Protein AF-A0A803JER0-F1 (afdb_monomer_lite)

Sequence (246 aa):
MTSYEISRFLQKCQKERDEAYRREESARDKLKRLEISMRSQIQELKTKLKEVTNENKALNKAVKKLRLDLGLEGNPKFKGKMTKDIIKELQDKEEQCSRLKEDNHSLSVQLKGMIPVITQTQKQKVEVEKQLQNIERKMQELQNENIHTSQLLQDTQRERDEFEKAYIMLKKSIEEAKQHINRSVQTTTSIPVNMQSSYKRMPRDTPSSQSFQAVLERRKISLDPPSHSASADGSAHKPYFSTAHS

Foldseek 3Di:
DDPVVVVVVVVVVVVVVVVVVVVVVVVVVVVVVVVVVVVVVVVVVVVVVVVVVVVVVVVVVVVVVVCLQQLVDPDPPRPDQHPVNVVVVVVVVVVVVVVVVVVVVVVVVVVVVVVVVVVVVVVVVVVVVVVVVVVVVVVVVVVVVVVVVVVVVVVVVVVVVVVVVVVVVVVVVVVVVVVVVVVVPPDDDDDDDDDDDDDDDDDDDDDDDDDDPPPPPPPPDDDDDDDDDDDDDDDDDDDDDDDDDD

Secondary structure (DSSP, 8-state):
--HHHHHHHHHHHHHHHHHHHHHHHHHHHHHHHHHHHHHHHHHHHHHHHHHHHHHHHHHHHHHHHHHHHTT-S--TT--S--HHHHHHHHHHHHHHHHHHHHHHHHHHHHHHHHHHHHHHHHHHHHHHHHHHHHHHHHHHHHHHHHHHHHHHHHHHHHHHHHHHHHHHHHHHHHHHHHHHHHHHT--S-----------------------SSSSSSSS---------------------------

Radius of gyration: 73.83 Å; chains: 1; bounding box: 131×53×225 Å

Organism: Xenopus tropicalis (NCBI:txid8364)

pLDDT: mean 80.99, std 22.69, range [36.94, 98.62]

Structure (mmCIF, N/CA/C/O backbone):
data_AF-A0A803JER0-F1
#
_entry.id   AF-A0A803JER0-F1
#
loop_
_atom_site.group_PDB
_atom_site.id
_atom_site.type_symbol
_atom_site.label_atom_id
_atom_site.label_alt_id
_atom_site.label_comp_id
_atom_site.label_asym_id
_atom_site.label_entity_id
_atom_site.label_seq_id
_atom_site.pdbx_PDB_ins_code
_atom_site.Cartn_x
_atom_site.Cartn_y
_atom_site.Cartn_z
_atom_site.occupancy
_atom_site.B_iso_or_equiv
_atom_site.auth_seq_id
_atom_site.auth_comp_id
_atom_site.auth_asym_id
_atom_site.auth_atom_id
_atom_site.pdbx_PDB_model_num
ATOM 1 N N . MET A 1 1 ? -55.968 -34.726 101.873 1.00 55.34 1 MET A N 1
ATOM 2 C CA . MET A 1 1 ? -54.643 -34.084 101.771 1.00 55.34 1 MET A CA 1
ATOM 3 C C . MET A 1 1 ? -54.281 -33.515 103.123 1.00 55.34 1 MET A C 1
ATOM 5 O O . MET A 1 1 ? -55.103 -32.827 103.717 1.00 55.34 1 MET A O 1
ATOM 9 N N . THR A 1 2 ? -53.094 -33.826 103.625 1.00 74.38 2 THR A N 1
ATOM 10 C CA . THR A 1 2 ? -52.573 -33.224 104.860 1.00 74.38 2 THR A CA 1
ATOM 11 C C . THR A 1 2 ? -52.025 -31.820 104.568 1.00 74.38 2 THR A C 1
ATOM 13 O O . THR A 1 2 ? -51.626 -31.527 103.441 1.00 74.38 2 THR A O 1
ATOM 16 N N . SER A 1 3 ? -52.000 -30.932 105.568 1.00 79.44 3 SER A N 1
ATOM 17 C CA . SER A 1 3 ? -51.515 -29.539 105.438 1.00 79.44 3 SER A CA 1
ATOM 18 C C . SER A 1 3 ? -50.136 -29.435 104.753 1.00 79.44 3 SER A C 1
ATOM 20 O O . SER A 1 3 ? -49.894 -28.554 103.928 1.00 79.44 3 SER A O 1
ATOM 22 N N . TYR A 1 4 ? -49.260 -30.410 105.007 1.00 87.62 4 TYR A N 1
ATOM 23 C CA . TYR A 1 4 ? -47.941 -30.523 104.386 1.00 87.62 4 TYR A CA 1
ATOM 24 C C . TYR A 1 4 ? -47.989 -30.728 102.859 1.00 87.62 4 TYR A C 1
ATOM 26 O O . TYR A 1 4 ? -47.239 -30.088 102.122 1.00 87.62 4 TYR A O 1
ATOM 34 N N . GLU A 1 5 ? -48.888 -31.583 102.364 1.00 86.88 5 GLU A N 1
ATOM 35 C CA . GLU A 1 5 ? -49.034 -31.865 100.928 1.00 86.88 5 GLU A CA 1
ATOM 36 C C . GLU A 1 5 ? -49.540 -30.643 100.159 1.00 86.88 5 GLU A C 1
ATOM 38 O O . GLU A 1 5 ? -49.068 -30.363 99.056 1.00 86.88 5 GLU A O 1
ATOM 43 N N . ILE A 1 6 ? -50.457 -29.886 100.769 1.00 89.12 6 ILE A N 1
ATOM 44 C CA . ILE A 1 6 ? -50.983 -28.637 100.208 1.00 89.12 6 ILE A CA 1
ATOM 45 C C . ILE A 1 6 ? -49.862 -27.595 100.118 1.00 89.12 6 ILE A C 1
ATOM 47 O O . ILE A 1 6 ? -49.659 -26.998 99.063 1.00 89.12 6 ILE A O 1
ATOM 51 N N . SER A 1 7 ? -49.077 -27.428 101.186 1.00 89.69 7 SER A N 1
ATOM 52 C CA . SER A 1 7 ? -47.957 -26.478 101.214 1.00 89.69 7 SER A CA 1
ATOM 53 C C . SER A 1 7 ? -46.884 -26.810 100.166 1.00 89.69 7 SER A C 1
ATOM 55 O O . SER A 1 7 ? -46.418 -25.936 99.434 1.00 89.69 7 SER A O 1
ATOM 57 N N . ARG A 1 8 ? -46.544 -28.097 100.016 1.00 90.81 8 ARG A N 1
ATOM 58 C CA . ARG A 1 8 ? -45.580 -28.573 99.013 1.00 90.81 8 ARG A CA 1
ATOM 59 C C . ARG A 1 8 ? -46.065 -28.342 97.580 1.00 90.81 8 ARG A C 1
ATOM 61 O O . ARG A 1 8 ? -45.273 -27.970 96.715 1.00 90.81 8 ARG A O 1
ATOM 68 N N . PHE A 1 9 ? -47.355 -28.560 97.324 1.00 93.19 9 PHE A N 1
ATOM 69 C CA . PHE A 1 9 ? -47.959 -28.300 96.020 1.00 93.19 9 PHE A CA 1
ATOM 70 C C . PHE A 1 9 ? -47.938 -26.805 95.678 1.00 93.19 9 PHE A C 1
ATOM 72 O O . PHE A 1 9 ? -47.477 -26.436 94.600 1.00 93.19 9 PHE A O 1
ATOM 79 N N . LEU A 1 10 ? -48.335 -25.940 96.618 1.00 93.12 10 LEU A N 1
ATOM 80 C CA . LEU A 1 10 ? -48.287 -24.486 96.435 1.00 93.12 10 LEU A CA 1
ATOM 81 C C . LEU A 1 10 ? -46.864 -23.992 96.152 1.00 93.12 10 LEU A C 1
ATOM 83 O O . LEU A 1 10 ? -46.664 -23.211 95.223 1.00 93.12 10 LEU A O 1
ATOM 87 N N . GLN A 1 11 ? -45.865 -24.506 96.875 1.00 93.31 11 GLN A N 1
ATOM 88 C CA . GLN A 1 11 ? -44.459 -24.172 96.637 1.00 93.31 11 GLN A CA 1
ATOM 89 C C . GLN A 1 11 ? -43.993 -24.592 95.232 1.00 93.31 11 GLN A C 1
ATOM 91 O O . GLN A 1 11 ? -43.243 -23.861 94.580 1.00 93.31 11 GLN A O 1
ATOM 96 N N . LYS A 1 12 ? -44.457 -25.746 94.732 1.00 95.12 12 LYS A N 1
ATOM 97 C CA . LYS A 1 12 ? -44.175 -26.204 93.365 1.00 95.12 12 LYS A CA 1
ATOM 98 C C . LYS A 1 12 ? -44.819 -25.287 92.321 1.00 95.12 12 LYS A C 1
ATOM 100 O O . LYS A 1 12 ? -44.119 -24.840 91.417 1.00 95.12 12 LYS A O 1
ATOM 105 N N . CYS A 1 13 ? -46.101 -24.951 92.475 1.00 94.25 13 CYS A N 1
ATOM 106 C CA . CYS A 1 13 ? -46.793 -24.024 91.574 1.00 94.25 13 CYS A CA 1
ATOM 107 C C . CYS A 1 13 ? -46.132 -22.639 91.553 1.00 94.25 13 CYS A C 1
ATOM 109 O O . CYS A 1 13 ? -45.989 -22.035 90.492 1.00 94.25 13 CYS A O 1
ATOM 111 N N . GLN A 1 14 ? -45.688 -22.145 92.710 1.00 94.44 14 GLN A N 1
ATOM 112 C CA . GLN A 1 14 ? -44.997 -20.864 92.818 1.00 94.44 14 GLN A CA 1
ATOM 113 C C . GLN A 1 14 ? -43.649 -20.893 92.085 1.00 94.44 14 GLN A C 1
ATOM 115 O O . GLN A 1 14 ? -43.364 -20.000 91.291 1.00 94.44 14 GLN A O 1
ATOM 120 N N . LYS A 1 15 ? -42.867 -21.967 92.256 1.00 96.06 15 LYS A N 1
ATOM 121 C CA . LYS A 1 15 ? -41.604 -22.161 91.532 1.00 96.06 15 LYS A CA 1
ATOM 122 C C . LYS A 1 15 ? -41.811 -22.246 90.016 1.00 96.06 15 LYS A C 1
ATOM 124 O O . LYS A 1 15 ? -41.078 -21.600 89.272 1.00 96.06 15 LYS A O 1
ATOM 129 N N . GLU A 1 16 ? -42.805 -23.004 89.556 1.00 95.44 16 GLU A N 1
ATOM 130 C CA . GLU A 1 16 ? -43.125 -23.131 88.127 1.00 95.44 16 GLU A CA 1
ATOM 131 C C . GLU A 1 16 ? -43.571 -21.797 87.519 1.00 95.44 16 GLU A C 1
ATOM 133 O O . GLU A 1 16 ? -43.133 -21.449 86.421 1.00 95.44 16 GLU A O 1
ATOM 138 N N . ARG A 1 17 ? -44.379 -21.016 88.245 1.00 96.12 17 ARG A N 1
ATOM 139 C CA . ARG A 1 17 ? -44.780 -19.663 87.842 1.00 96.12 17 ARG A CA 1
ATOM 140 C C . ARG A 1 17 ? -43.572 -18.735 87.722 1.00 96.12 17 ARG A C 1
ATOM 142 O O . ARG A 1 17 ? -43.434 -18.052 86.712 1.00 96.12 17 ARG A O 1
ATOM 149 N N . ASP A 1 18 ? -42.689 -18.726 88.715 1.00 96.38 18 ASP A N 1
ATOM 150 C CA . ASP A 1 18 ? -41.518 -17.844 88.726 1.00 96.38 18 ASP A CA 1
ATOM 151 C C . ASP A 1 18 ? -40.482 -18.265 87.656 1.00 96.38 18 ASP A C 1
ATOM 153 O O . ASP A 1 18 ? -39.802 -17.429 87.057 1.00 96.38 18 ASP A O 1
ATOM 157 N N . GLU A 1 19 ? -40.365 -19.561 87.350 1.00 96.62 19 GLU A N 1
ATOM 158 C CA . GLU A 1 19 ? -39.582 -20.062 86.211 1.00 96.62 19 GLU A CA 1
ATOM 159 C C . GLU A 1 19 ? -40.214 -19.719 84.856 1.00 96.62 19 GLU A C 1
ATOM 161 O O . GLU A 1 19 ? -39.489 -19.365 83.923 1.00 96.62 19 GLU A O 1
ATOM 166 N N . ALA A 1 20 ? -41.540 -19.805 84.728 1.00 96.00 20 ALA A N 1
ATOM 167 C CA . ALA A 1 20 ? -42.256 -19.392 83.524 1.00 96.00 20 ALA A CA 1
ATOM 168 C C . ALA A 1 20 ? -42.094 -17.887 83.276 1.00 96.00 20 ALA A C 1
ATOM 170 O O . ALA A 1 20 ? -41.777 -17.497 82.154 1.00 96.00 20 ALA A O 1
ATOM 171 N N . TYR A 1 21 ? -42.202 -17.069 84.327 1.00 96.81 21 TYR A N 1
ATOM 172 C CA . TYR A 1 21 ? -41.975 -15.628 84.260 1.00 96.81 21 TYR A CA 1
ATOM 173 C C . TYR A 1 21 ? -40.546 -15.301 83.802 1.00 96.81 21 TYR A C 1
ATOM 175 O O . TYR A 1 21 ? -40.362 -14.561 82.839 1.00 96.81 21 TYR A O 1
ATOM 183 N N . ARG A 1 22 ? -39.521 -15.933 84.397 1.00 96.19 22 ARG A N 1
ATOM 184 C CA . ARG A 1 22 ? -38.120 -15.749 83.964 1.00 96.19 22 ARG A CA 1
ATOM 185 C C . ARG A 1 22 ? -37.878 -16.192 82.517 1.00 96.19 22 ARG A C 1
ATOM 187 O O . ARG A 1 22 ? -37.116 -15.547 81.794 1.00 96.19 22 ARG A O 1
ATOM 194 N N . ARG A 1 23 ? -38.519 -17.279 82.067 1.00 96.44 23 ARG A N 1
ATOM 195 C CA . ARG A 1 23 ? -38.458 -17.727 80.662 1.00 96.44 23 ARG A CA 1
ATOM 196 C C . ARG A 1 23 ? -39.112 -16.722 79.717 1.00 96.44 23 ARG A C 1
ATOM 198 O O . ARG A 1 23 ? -38.536 -16.425 78.672 1.00 96.44 23 ARG A O 1
ATOM 205 N N . GLU A 1 24 ? -40.275 -16.196 80.083 1.00 96.31 24 GLU A N 1
ATOM 206 C CA . GLU A 1 24 ? -40.996 -15.184 79.310 1.00 96.31 24 GLU A CA 1
ATOM 207 C C . GLU A 1 24 ? -40.195 -13.878 79.214 1.00 96.31 24 GLU A C 1
ATOM 209 O O . GLU A 1 24 ? -40.058 -13.313 78.131 1.00 96.31 24 GLU A O 1
ATOM 214 N N . GLU A 1 25 ? -39.605 -13.426 80.319 1.00 96.25 25 GLU A N 1
ATOM 215 C CA . GLU A 1 25 ? -38.755 -12.236 80.369 1.00 96.25 25 GLU A CA 1
ATOM 216 C C . GLU A 1 25 ? -37.506 -12.400 79.488 1.00 96.25 25 GLU A C 1
ATOM 218 O O . GLU A 1 25 ? -37.246 -11.571 78.615 1.00 96.25 25 GLU A O 1
ATOM 223 N N . SER A 1 26 ? -36.819 -13.546 79.583 1.00 96.56 26 SER A N 1
ATOM 224 C CA . SER A 1 26 ? -35.696 -13.875 78.695 1.00 96.56 26 SER A CA 1
ATOM 225 C C . SER A 1 26 ? -36.101 -13.913 77.215 1.00 96.56 26 SER A C 1
ATOM 227 O O . SER A 1 26 ? -35.352 -13.446 76.351 1.00 96.56 26 SER A O 1
ATOM 229 N N . ALA A 1 27 ? -37.281 -14.455 76.898 1.00 96.75 27 ALA A N 1
ATOM 230 C CA . ALA A 1 27 ? -37.804 -14.491 75.535 1.00 96.75 27 ALA A CA 1
ATOM 231 C C . ALA A 1 27 ? -38.135 -13.083 75.018 1.00 96.75 27 ALA A C 1
ATOM 233 O O . ALA A 1 27 ? -37.734 -12.745 73.903 1.00 96.75 27 ALA A O 1
ATOM 234 N N . ARG A 1 28 ? -38.780 -12.238 75.834 1.00 97.38 28 ARG A N 1
ATOM 235 C CA . ARG A 1 28 ? -39.060 -10.830 75.508 1.00 97.38 28 ARG A CA 1
ATOM 236 C C . ARG A 1 28 ? -37.780 -10.051 75.217 1.00 97.38 28 ARG A C 1
ATOM 238 O O . ARG A 1 28 ? -37.724 -9.338 74.217 1.00 97.38 28 ARG A O 1
ATOM 245 N N . ASP A 1 29 ? -36.736 -10.227 76.021 1.00 96.75 29 ASP A N 1
ATOM 246 C CA . ASP A 1 29 ? -35.456 -9.540 75.817 1.00 96.75 29 ASP A CA 1
ATOM 247 C C . ASP A 1 29 ? -34.706 -10.024 74.572 1.00 96.75 29 ASP A C 1
ATOM 249 O O . ASP A 1 29 ? -34.031 -9.243 73.894 1.00 96.75 29 ASP A O 1
ATOM 253 N N . LYS A 1 30 ? -34.800 -11.317 74.241 1.00 97.44 30 LYS A N 1
ATOM 254 C CA . LYS A 1 30 ? -34.275 -11.844 72.971 1.00 97.44 30 LYS A CA 1
ATOM 255 C C . LYS A 1 30 ? -35.024 -11.248 71.782 1.00 97.44 30 LYS A C 1
ATOM 257 O O . LYS A 1 30 ? -34.386 -10.823 70.824 1.00 97.44 30 LYS A O 1
ATOM 262 N N . LEU A 1 31 ? -36.350 -11.165 71.868 1.00 97.19 31 LEU A N 1
ATOM 263 C CA . LEU A 1 31 ? -37.197 -10.640 70.801 1.00 97.19 31 LEU A CA 1
ATOM 264 C C . LEU A 1 31 ? -36.936 -9.145 70.569 1.00 97.19 31 LEU A C 1
ATOM 266 O O . LEU A 1 31 ? -36.703 -8.746 69.432 1.00 97.19 31 LEU A O 1
ATOM 270 N N . LYS A 1 32 ? -36.823 -8.344 71.639 1.00 97.44 32 LYS A N 1
ATOM 271 C CA . LYS A 1 32 ? -36.417 -6.929 71.554 1.00 97.44 32 LYS A CA 1
ATOM 272 C C . LYS A 1 32 ? -35.045 -6.753 70.897 1.00 97.44 32 LYS A C 1
ATOM 274 O O . LYS A 1 32 ? -34.880 -5.883 70.046 1.00 97.44 32 LYS A O 1
ATOM 279 N N . ARG A 1 33 ? -34.055 -7.580 71.256 1.00 96.88 33 ARG A N 1
ATOM 280 C CA . ARG A 1 33 ? -32.715 -7.529 70.639 1.00 96.88 33 ARG A CA 1
ATOM 281 C C . ARG A 1 33 ? -32.745 -7.865 69.151 1.00 96.88 33 ARG A C 1
ATOM 283 O O . ARG A 1 33 ? -32.113 -7.160 68.366 1.00 96.88 33 ARG A O 1
ATOM 290 N N . LEU A 1 34 ? -33.489 -8.902 68.765 1.00 97.44 34 LEU A N 1
ATOM 291 C CA . LEU A 1 34 ? -33.675 -9.267 67.360 1.00 97.44 34 LEU A CA 1
ATOM 292 C C . LEU A 1 34 ? -34.377 -8.154 66.581 1.00 97.44 34 LEU A C 1
ATOM 294 O O . LEU A 1 34 ? -33.932 -7.806 65.493 1.00 97.44 34 LEU A O 1
ATOM 298 N N . GLU A 1 35 ? -35.414 -7.543 67.154 1.00 97.19 35 GLU A N 1
ATOM 299 C CA . GLU A 1 35 ? -36.131 -6.437 66.523 1.00 97.19 35 GLU A CA 1
ATOM 300 C C . GLU A 1 35 ? -35.217 -5.225 66.285 1.00 97.19 35 GLU A C 1
ATOM 302 O O . GLU A 1 35 ? -35.173 -4.694 65.175 1.00 97.19 35 GLU A O 1
ATOM 307 N N . ILE A 1 36 ? -34.443 -4.811 67.297 1.00 97.62 36 ILE A N 1
ATOM 308 C CA . ILE A 1 36 ? -33.476 -3.709 67.173 1.00 97.62 36 ILE A CA 1
ATOM 309 C C . ILE A 1 36 ? -32.427 -4.035 66.101 1.00 97.62 36 ILE A C 1
ATOM 311 O O . ILE A 1 36 ? -32.131 -3.195 65.250 1.00 97.62 36 ILE A O 1
ATOM 315 N N . SER A 1 37 ? -31.898 -5.262 66.107 1.00 97.94 37 SER A N 1
ATOM 316 C CA . SER A 1 37 ? -30.910 -5.715 65.125 1.00 97.94 37 SER A CA 1
ATOM 317 C C . SER A 1 37 ? -31.468 -5.693 63.699 1.00 97.94 37 SER A C 1
ATOM 319 O O . SER A 1 37 ? -30.848 -5.107 62.811 1.00 97.94 37 SER A O 1
ATOM 321 N N . MET A 1 38 ? -32.672 -6.232 63.483 1.00 97.75 38 MET A N 1
ATOM 322 C CA . MET A 1 38 ? -33.334 -6.225 62.175 1.00 97.75 38 MET A CA 1
ATOM 323 C C . MET A 1 38 ? -33.642 -4.805 61.697 1.00 97.75 38 MET A C 1
ATOM 325 O O . MET A 1 38 ? -33.395 -4.483 60.536 1.00 97.75 38 MET A O 1
ATOM 329 N N . ARG A 1 39 ? -34.148 -3.930 62.577 1.00 97.44 39 ARG A N 1
ATOM 330 C CA . ARG A 1 39 ? -34.404 -2.520 62.237 1.00 97.44 39 ARG A CA 1
ATOM 331 C C . ARG A 1 39 ? -33.118 -1.809 61.812 1.00 97.44 39 ARG A C 1
ATOM 333 O O . ARG A 1 39 ? -33.144 -1.073 60.827 1.00 97.44 39 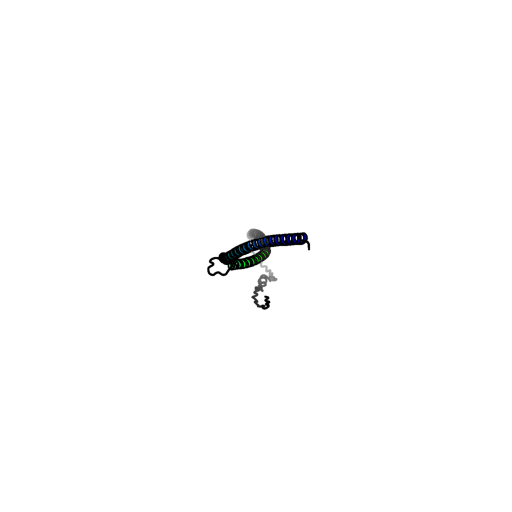ARG A O 1
ATOM 340 N N . SER A 1 40 ? -32.008 -2.066 62.507 1.00 97.25 40 SER A N 1
ATOM 341 C CA . SER A 1 40 ? -30.691 -1.525 62.156 1.00 97.25 40 SER A CA 1
ATOM 342 C C . SER A 1 40 ? -30.215 -2.021 60.783 1.00 97.25 40 SER A C 1
ATOM 344 O O . SER A 1 40 ? -29.907 -1.210 59.911 1.00 97.25 40 SER A O 1
ATOM 346 N N . GLN A 1 41 ? -30.267 -3.336 60.535 1.00 98.12 41 GLN A N 1
ATOM 347 C CA . GLN A 1 41 ? -29.874 -3.929 59.250 1.00 98.12 41 GLN A CA 1
ATOM 348 C C . GLN A 1 41 ? -30.714 -3.411 58.077 1.00 98.12 41 GLN A C 1
ATOM 350 O O . GLN A 1 41 ? -30.175 -3.081 57.023 1.00 98.12 41 GLN A O 1
ATOM 355 N N . ILE A 1 42 ? -32.035 -3.290 58.250 1.00 98.19 42 ILE A N 1
ATOM 356 C CA . ILE A 1 42 ? -32.922 -2.734 57.217 1.00 98.19 42 ILE A CA 1
ATOM 357 C C . ILE A 1 42 ? -32.522 -1.294 56.885 1.00 98.19 42 ILE A C 1
ATOM 359 O O . ILE A 1 42 ? -32.542 -0.907 55.715 1.00 98.19 42 ILE A O 1
ATOM 363 N N . GLN A 1 43 ? -32.168 -0.494 57.891 1.00 97.62 43 GLN A N 1
ATOM 364 C CA . GLN A 1 43 ? -31.770 0.890 57.670 1.00 97.62 43 GLN A CA 1
ATOM 365 C C . GLN A 1 43 ? -30.422 0.984 56.948 1.00 97.62 43 GLN A C 1
ATOM 367 O O . GLN A 1 43 ? -30.315 1.750 55.992 1.00 97.62 43 GLN A O 1
ATOM 372 N N . GLU A 1 44 ? -29.445 0.162 57.335 1.00 97.94 44 GLU A N 1
ATOM 373 C CA . GLU A 1 44 ? -28.140 0.075 56.673 1.00 97.94 44 GLU A CA 1
ATOM 374 C C . GLU A 1 44 ? -28.272 -0.354 55.201 1.00 97.94 44 GLU A C 1
ATOM 376 O O . GLU A 1 44 ? -27.675 0.248 54.304 1.00 97.94 44 GLU A O 1
ATOM 381 N N . LEU A 1 45 ? -29.108 -1.360 54.927 1.00 98.31 45 LEU A N 1
ATOM 382 C CA . LEU A 1 45 ? -29.397 -1.809 53.564 1.00 98.31 45 LEU A CA 1
ATOM 383 C C . LEU A 1 45 ? -30.095 -0.721 52.744 1.00 98.31 45 LEU A C 1
ATOM 385 O O . LEU A 1 45 ? -29.773 -0.536 51.571 1.00 98.31 45 LEU A O 1
ATOM 389 N N . LYS A 1 46 ? -31.014 0.043 53.346 1.00 98.25 46 LYS A N 1
ATOM 390 C CA . LYS A 1 46 ? -31.656 1.184 52.676 1.00 98.25 46 LYS A CA 1
ATOM 391 C C . LYS A 1 46 ? -30.652 2.273 52.309 1.00 98.25 46 LYS A C 1
ATOM 393 O O . LYS A 1 46 ? -30.771 2.842 51.223 1.00 98.25 46 LYS A O 1
ATOM 398 N N . THR A 1 47 ? -29.692 2.586 53.178 1.00 98.00 47 THR A N 1
ATOM 399 C CA . THR A 1 47 ? -28.626 3.549 52.861 1.00 98.00 47 THR A CA 1
ATOM 400 C C . THR A 1 47 ? -27.717 3.030 51.752 1.00 98.00 47 THR A C 1
ATOM 402 O O . THR A 1 47 ? -27.567 3.726 50.750 1.00 98.00 47 THR A O 1
ATOM 405 N N . LYS A 1 48 ? -27.252 1.775 51.831 1.00 98.25 48 LYS A N 1
ATOM 406 C CA . LYS A 1 48 ? -26.443 1.138 50.775 1.00 98.25 48 LYS A CA 1
ATOM 407 C C . LYS A 1 48 ? -27.156 1.123 49.424 1.00 98.25 48 LYS A C 1
ATOM 409 O O . LYS A 1 48 ? -26.569 1.453 48.399 1.00 98.25 48 LYS A O 1
ATOM 414 N N . LEU A 1 49 ? -28.451 0.805 49.409 1.00 98.19 49 LEU A N 1
ATOM 415 C CA . LEU A 1 49 ? -29.249 0.818 48.183 1.00 98.19 49 LEU A CA 1
ATOM 416 C C . LEU A 1 49 ? -29.318 2.221 47.563 1.00 98.19 49 LEU A C 1
ATOM 418 O O . LEU A 1 49 ? -29.207 2.364 46.344 1.00 98.19 49 LEU A O 1
ATOM 422 N N . LYS A 1 50 ? -29.490 3.263 48.385 1.00 98.12 50 LYS A N 1
ATOM 423 C CA . LYS A 1 50 ? -29.493 4.656 47.914 1.00 98.12 50 LYS A CA 1
ATOM 424 C C . LYS A 1 50 ? -28.133 5.061 47.348 1.00 98.12 50 LYS A C 1
ATOM 426 O O . LYS A 1 50 ? -28.098 5.681 46.288 1.00 98.12 50 LYS A O 1
ATOM 431 N N . GLU A 1 51 ? -27.045 4.697 48.019 1.00 98.06 51 GLU A N 1
ATOM 432 C CA . GLU A 1 51 ? -25.674 4.964 47.570 1.00 98.06 51 GLU A CA 1
ATOM 433 C C . GLU A 1 51 ? -25.400 4.312 46.215 1.00 98.06 51 GLU A C 1
ATOM 435 O O . GLU A 1 51 ? -25.108 5.024 45.256 1.00 98.06 51 GLU A O 1
ATOM 440 N N . VAL A 1 52 ? -25.634 3.002 46.089 1.00 98.25 52 VAL A N 1
ATOM 441 C CA . VAL A 1 52 ? -25.452 2.259 44.829 1.00 98.25 52 VAL A CA 1
ATOM 442 C C . VAL A 1 52 ? -26.329 2.829 43.713 1.00 98.25 52 VAL A C 1
ATOM 444 O O . VAL A 1 52 ? -25.890 2.971 42.573 1.00 98.25 52 VAL A O 1
ATOM 447 N N . THR A 1 53 ? -27.571 3.213 44.019 1.00 98.25 53 THR A N 1
ATOM 448 C CA . THR A 1 53 ? -28.465 3.836 43.030 1.00 98.25 53 THR A CA 1
ATOM 449 C C . THR A 1 53 ? -27.913 5.174 42.534 1.00 98.25 53 THR A C 1
ATOM 451 O O . THR A 1 53 ? -28.002 5.486 41.343 1.00 98.25 53 THR A O 1
ATOM 454 N N . ASN A 1 54 ? -27.351 5.984 43.431 1.00 97.94 54 ASN A N 1
ATOM 455 C CA . ASN A 1 54 ? -26.763 7.272 43.079 1.00 97.94 54 ASN A CA 1
ATOM 456 C C . ASN A 1 54 ? -25.456 7.104 42.296 1.00 97.94 54 ASN A C 1
ATOM 458 O O . ASN A 1 54 ? -25.261 7.792 41.293 1.00 97.94 54 ASN A O 1
ATOM 462 N N . GLU A 1 55 ? -24.610 6.157 42.694 1.00 98.06 55 GLU A N 1
ATOM 463 C CA . GLU A 1 55 ? -23.375 5.818 41.991 1.00 98.06 55 GLU A CA 1
ATOM 464 C C . GLU A 1 55 ? -23.663 5.314 40.572 1.00 98.06 55 GLU A C 1
ATOM 466 O O . GLU A 1 55 ? -23.095 5.817 39.605 1.00 98.06 55 GLU A O 1
ATOM 471 N N . ASN A 1 56 ? -24.641 4.422 40.405 1.00 98.12 56 ASN A N 1
ATOM 472 C CA . ASN A 1 56 ? -25.049 3.921 39.093 1.00 98.12 56 ASN A CA 1
ATOM 473 C C . ASN A 1 56 ? -25.573 5.053 38.181 1.00 98.12 56 ASN A C 1
ATOM 475 O O . ASN A 1 56 ? -25.253 5.125 36.990 1.00 98.12 56 ASN A O 1
ATOM 479 N N . LYS A 1 57 ? -26.318 6.021 38.735 1.00 98.19 57 LYS A N 1
ATOM 480 C CA . LYS A 1 57 ? -26.721 7.231 37.994 1.00 98.19 57 LYS A CA 1
ATOM 481 C C . LYS A 1 57 ? -25.520 8.084 37.578 1.00 98.19 57 LYS A C 1
ATOM 483 O O . LYS A 1 57 ? -25.524 8.621 36.469 1.00 98.19 57 LYS A O 1
ATOM 488 N N . ALA A 1 58 ? -24.521 8.237 38.445 1.00 97.75 58 ALA A N 1
ATOM 489 C CA . ALA A 1 58 ? -23.307 8.989 38.138 1.00 97.75 58 ALA A CA 1
ATOM 490 C C . ALA A 1 58 ? -22.478 8.298 37.044 1.00 97.75 58 ALA A C 1
ATOM 492 O O . ALA A 1 58 ? -22.105 8.946 36.065 1.00 97.75 58 ALA A O 1
ATOM 493 N N . LEU A 1 59 ? -22.291 6.979 37.145 1.00 98.06 59 LEU A N 1
ATOM 494 C CA . LEU A 1 59 ? -21.599 6.163 36.146 1.00 98.06 59 LEU A CA 1
ATOM 495 C C . LEU A 1 59 ? -22.269 6.255 34.775 1.00 98.06 59 LEU A C 1
ATOM 497 O O . LEU A 1 59 ? -21.601 6.528 33.782 1.00 98.06 59 LEU A O 1
ATOM 501 N N . ASN A 1 60 ? -23.596 6.138 34.708 1.00 97.31 60 ASN A N 1
ATOM 502 C CA . ASN A 1 60 ? -24.322 6.283 33.445 1.00 97.31 60 ASN A CA 1
ATOM 503 C C . ASN A 1 60 ? -24.116 7.658 32.789 1.00 97.31 60 ASN A C 1
ATOM 505 O O . ASN A 1 60 ? -24.000 7.753 31.566 1.00 97.31 60 ASN A O 1
ATOM 509 N N . LYS A 1 61 ? -24.051 8.737 33.580 1.00 96.44 61 LYS A N 1
ATOM 510 C CA . LYS A 1 61 ? -23.740 10.079 33.058 1.00 96.44 61 LYS A CA 1
ATOM 511 C C . LYS A 1 61 ? -22.301 10.164 32.549 1.00 96.44 61 LYS A C 1
ATOM 513 O O . LYS A 1 61 ? -22.080 10.730 31.480 1.00 96.44 61 LYS A O 1
ATOM 518 N N . ALA A 1 62 ? -21.347 9.588 33.281 1.00 96.19 62 ALA A N 1
ATOM 519 C CA . ALA A 1 62 ? -19.946 9.547 32.877 1.00 96.19 62 ALA A CA 1
ATOM 520 C C . ALA A 1 62 ? -19.757 8.770 31.564 1.00 96.19 62 ALA A C 1
ATOM 522 O O . ALA A 1 62 ? -19.118 9.279 30.648 1.00 96.19 62 ALA A O 1
ATOM 523 N N . VAL A 1 63 ? -20.392 7.601 31.424 1.00 94.94 63 VAL A N 1
ATOM 524 C CA . VAL A 1 63 ? -20.359 6.793 30.192 1.00 94.94 63 VAL A CA 1
ATOM 525 C C . VAL A 1 63 ? -20.900 7.577 28.998 1.00 94.94 63 VAL A C 1
ATOM 527 O O . VAL A 1 63 ? -20.254 7.610 27.953 1.00 94.94 63 VAL A O 1
ATOM 530 N N . LYS A 1 64 ? -22.046 8.255 29.146 1.00 92.25 64 LYS A N 1
ATOM 531 C CA . LYS A 1 64 ? -22.601 9.097 28.073 1.00 92.25 64 LYS A CA 1
ATOM 532 C C . LYS A 1 64 ? -21.638 10.207 27.668 1.00 92.25 64 LYS A C 1
ATOM 534 O O . LYS A 1 64 ? -21.409 10.405 26.483 1.00 92.25 64 LYS A O 1
ATOM 539 N N . LYS A 1 65 ? -21.045 10.905 28.640 1.00 90.31 65 LYS A N 1
ATOM 540 C CA . LYS A 1 65 ? -20.059 11.953 28.359 1.00 90.31 65 LYS A CA 1
ATOM 541 C C . LYS A 1 65 ? -18.858 11.394 27.588 1.00 90.31 65 LYS A C 1
ATOM 543 O O . LYS A 1 65 ? -18.520 11.930 26.543 1.00 90.31 65 LYS A O 1
ATOM 548 N N . LEU A 1 66 ? -18.277 10.289 28.056 1.00 90.00 66 LEU A N 1
ATOM 549 C CA . LEU A 1 66 ? -17.114 9.666 27.418 1.00 90.00 66 LEU A CA 1
ATOM 550 C C . LEU A 1 66 ? -17.400 9.226 25.979 1.00 90.00 66 LEU A C 1
ATOM 552 O O . LEU A 1 66 ? -16.562 9.428 25.111 1.00 90.00 66 LEU A O 1
ATOM 556 N N . ARG A 1 67 ? -18.582 8.671 25.690 1.00 88.94 67 ARG A N 1
ATOM 557 C CA . ARG A 1 67 ? -18.951 8.297 24.314 1.00 88.94 67 ARG A CA 1
ATOM 558 C C . ARG A 1 67 ? -19.028 9.495 23.367 1.00 88.94 67 ARG A C 1
ATOM 560 O O . ARG A 1 67 ? -18.646 9.362 22.206 1.00 88.94 67 ARG A O 1
ATOM 567 N N . LEU A 1 68 ? -19.488 10.648 23.858 1.00 85.75 68 LEU A N 1
ATOM 568 C CA . LEU A 1 68 ? -19.516 11.894 23.088 1.00 85.75 68 LEU A CA 1
ATOM 569 C C . LEU A 1 68 ? -18.109 12.472 22.909 1.00 85.75 68 LEU A C 1
ATOM 571 O O . LEU A 1 68 ? -17.763 12.859 21.798 1.00 85.75 68 LEU A O 1
ATOM 575 N N . ASP A 1 69 ? -17.301 12.496 23.974 1.00 84.62 69 ASP A N 1
ATOM 576 C CA . ASP A 1 69 ? -15.919 12.997 23.944 1.00 84.62 69 ASP A CA 1
ATOM 577 C C . ASP A 1 69 ? -15.028 12.147 23.019 1.00 84.62 69 ASP A C 1
ATOM 579 O O . ASP A 1 69 ? -14.135 12.675 22.361 1.00 84.62 69 ASP A O 1
ATOM 583 N N . LEU A 1 70 ? -15.296 10.839 22.926 1.00 84.25 70 LEU A N 1
ATOM 584 C CA . LEU A 1 70 ? -14.603 9.911 22.027 1.00 84.25 70 LEU A CA 1
ATOM 585 C C . LEU A 1 70 ? -15.169 9.895 20.596 1.00 84.25 70 LEU A C 1
ATOM 587 O O . LEU A 1 70 ? -14.624 9.196 19.746 1.00 84.25 70 LEU A O 1
ATOM 591 N N . GLY A 1 71 ? -16.260 10.616 20.316 1.00 84.25 71 GLY A N 1
ATOM 592 C CA . GLY A 1 71 ? -16.885 10.614 18.988 1.00 84.25 71 GLY A CA 1
ATOM 593 C C . GLY A 1 71 ? -17.430 9.243 18.563 1.00 84.25 71 GLY A C 1
ATOM 594 O O . GLY A 1 71 ? -17.450 8.932 17.370 1.00 84.25 71 GLY A O 1
ATOM 595 N N . LEU A 1 72 ? -17.842 8.417 19.534 1.00 83.81 72 LEU A N 1
ATOM 596 C CA . LEU A 1 72 ? -18.452 7.097 19.311 1.00 83.81 72 LEU A CA 1
ATOM 597 C C . LEU A 1 72 ? -19.954 7.194 19.010 1.00 83.81 72 LEU A C 1
ATOM 599 O O . LEU A 1 72 ? -20.534 6.282 18.426 1.00 83.81 72 LEU A O 1
ATOM 603 N N . GLU A 1 73 ? -20.589 8.291 19.421 1.00 80.81 73 GLU A N 1
ATOM 604 C CA . GLU A 1 73 ? -21.989 8.604 19.140 1.00 80.81 73 GLU A CA 1
ATOM 605 C C . GLU A 1 73 ? -22.072 9.793 18.173 1.00 80.81 73 GLU A C 1
ATOM 607 O O . GLU A 1 73 ? -21.271 10.727 18.250 1.00 80.81 73 GLU A O 1
ATOM 612 N N . GLY A 1 74 ? -23.056 9.774 17.267 1.00 71.56 74 GLY A N 1
ATOM 613 C CA . GLY A 1 74 ? -23.294 10.851 16.304 1.00 71.56 74 GLY A CA 1
ATOM 614 C C . GLY A 1 74 ? -23.795 12.119 16.993 1.00 71.56 74 GLY A C 1
ATOM 615 O O . GLY A 1 74 ? -24.997 12.365 17.052 1.00 71.56 74 GLY A O 1
ATOM 616 N N . ASN A 1 75 ? -22.878 12.915 17.540 1.00 73.25 75 ASN A N 1
ATOM 617 C CA . ASN A 1 75 ? -23.189 14.186 18.175 1.00 73.25 75 ASN A CA 1
ATOM 618 C C . ASN A 1 75 ? -22.850 15.346 17.231 1.00 73.25 75 ASN A C 1
ATOM 620 O O . ASN A 1 75 ? -21.671 15.573 16.964 1.00 73.25 75 ASN A O 1
ATOM 624 N N . PRO A 1 76 ? -23.831 16.158 16.800 1.00 72.88 76 PRO A N 1
ATOM 625 C CA . PRO A 1 76 ? -23.578 17.307 15.929 1.00 72.88 76 PRO A CA 1
ATOM 626 C C . PRO A 1 76 ? -22.695 18.395 16.568 1.00 72.88 76 PRO A C 1
ATOM 628 O O . PRO A 1 76 ? -22.226 19.289 15.873 1.00 72.88 76 PRO A O 1
ATOM 631 N N . LYS A 1 77 ? -22.461 18.350 17.889 1.00 77.88 77 LYS A N 1
ATOM 632 C CA . LYS A 1 77 ? -21.539 19.256 18.598 1.00 77.88 77 LYS A CA 1
ATOM 633 C C . LYS A 1 77 ? -20.103 18.731 18.676 1.00 77.88 77 LYS A C 1
ATOM 635 O O . LYS A 1 77 ? -19.228 19.464 19.140 1.00 77.88 77 LYS A O 1
ATOM 640 N N . PHE A 1 78 ? -19.860 17.481 18.285 1.00 82.88 78 PHE A N 1
ATOM 641 C CA . PHE A 1 78 ? -18.519 16.914 18.262 1.00 82.88 78 PHE A CA 1
ATOM 642 C C . PHE A 1 78 ? -17.725 17.551 17.118 1.00 82.88 78 PHE A C 1
ATOM 644 O O . PHE A 1 78 ? -18.120 17.477 15.960 1.00 82.88 78 PHE A O 1
ATOM 651 N N . LYS A 1 79 ? -16.629 18.235 17.460 1.00 81.25 79 LYS A N 1
ATOM 652 C CA . LYS A 1 79 ? -15.798 18.976 16.496 1.00 81.25 79 LYS A CA 1
ATOM 653 C C . LYS A 1 79 ? -14.630 18.154 15.934 1.00 81.25 79 LYS A C 1
ATOM 655 O O . LYS A 1 79 ? -13.916 18.649 15.068 1.00 81.25 79 LYS A O 1
ATOM 660 N N . GLY A 1 80 ? -14.395 16.952 16.463 1.00 83.00 80 GLY A N 1
ATOM 661 C CA . GLY A 1 80 ? -13.344 16.046 15.995 1.00 83.00 80 GLY A CA 1
ATOM 662 C C . GLY A 1 80 ? -13.812 15.147 14.850 1.00 83.00 80 GLY A C 1
ATOM 663 O O . GLY A 1 80 ? -14.992 15.126 14.506 1.00 83.00 80 GLY A O 1
ATOM 664 N N . LYS A 1 81 ? -12.887 14.360 14.289 1.00 87.50 81 LYS A N 1
ATOM 665 C CA . LYS A 1 81 ? -13.243 13.254 13.389 1.00 87.50 81 LYS A CA 1
ATOM 666 C C . LYS A 1 81 ? -13.876 12.134 14.194 1.00 87.50 81 LYS A C 1
ATOM 668 O O . LYS A 1 81 ? -13.312 11.726 15.212 1.00 87.50 81 LYS A O 1
ATOM 673 N N . MET A 1 82 ? -15.034 11.647 13.766 1.00 90.44 82 MET A N 1
ATOM 674 C CA . MET A 1 82 ? -15.661 10.523 14.448 1.00 90.44 82 MET A CA 1
ATOM 675 C C . MET A 1 82 ? -14.850 9.253 14.207 1.00 90.44 82 MET A C 1
ATOM 677 O O . MET A 1 82 ? -14.151 9.123 13.200 1.00 90.44 82 MET A O 1
ATOM 681 N N . THR A 1 83 ? -15.014 8.256 15.075 1.00 88.44 83 THR A N 1
ATOM 682 C CA . THR A 1 83 ? -14.402 6.937 14.858 1.00 88.44 83 THR A CA 1
ATOM 683 C C . THR A 1 83 ? -14.799 6.350 13.501 1.00 88.44 83 THR A C 1
ATOM 685 O O . THR A 1 83 ? -13.969 5.749 12.827 1.00 88.44 83 THR A O 1
ATOM 688 N N . LYS A 1 84 ? -16.037 6.592 13.047 1.00 90.25 84 LYS A N 1
ATOM 689 C CA . LYS A 1 84 ? -16.510 6.180 11.717 1.00 90.25 84 LYS A CA 1
ATOM 690 C C . LYS A 1 84 ? -15.720 6.831 10.575 1.00 90.25 84 LYS A C 1
ATOM 692 O O . LYS A 1 84 ? -15.434 6.155 9.592 1.00 90.25 84 LYS A O 1
ATOM 697 N N . ASP A 1 85 ? -15.367 8.108 10.706 1.00 90.94 85 ASP A N 1
ATOM 698 C CA . ASP A 1 85 ? -14.612 8.833 9.677 1.00 90.94 85 ASP A CA 1
ATOM 699 C C . ASP A 1 85 ? -13.187 8.288 9.585 1.00 90.94 85 ASP A C 1
ATOM 701 O O . ASP A 1 85 ? -12.691 8.033 8.493 1.00 90.94 85 ASP A O 1
ATOM 705 N N . ILE A 1 86 ? -12.563 8.018 10.736 1.00 92.94 86 ILE A N 1
ATOM 706 C CA . ILE A 1 86 ? -11.230 7.404 10.808 1.00 92.94 86 ILE A CA 1
ATOM 707 C C . ILE A 1 86 ? -11.247 5.999 10.195 1.00 92.94 86 ILE A C 1
ATOM 709 O O . ILE A 1 86 ? -10.364 5.668 9.410 1.00 92.94 86 ILE A O 1
ATOM 713 N N . ILE A 1 87 ? -12.256 5.178 10.514 1.00 94.38 87 ILE A N 1
ATOM 714 C CA . ILE A 1 87 ? -12.408 3.838 9.924 1.00 94.38 87 ILE A CA 1
ATOM 715 C C . ILE A 1 87 ? -12.527 3.934 8.401 1.00 94.38 87 ILE A C 1
ATOM 717 O O . ILE A 1 87 ? -11.850 3.191 7.696 1.00 94.38 87 ILE A O 1
ATOM 721 N N . LYS A 1 88 ? -13.339 4.866 7.893 1.00 95.94 88 LYS A N 1
ATOM 722 C CA . LYS A 1 88 ? -13.490 5.073 6.452 1.00 95.94 88 LYS A CA 1
ATOM 723 C C . LYS A 1 88 ? -12.174 5.507 5.800 1.00 95.94 88 LYS A C 1
ATOM 725 O O . LYS A 1 88 ? -11.783 4.931 4.795 1.00 95.94 88 LYS A O 1
ATOM 730 N N . GLU A 1 89 ? -11.463 6.467 6.391 1.00 97.38 89 GLU A N 1
ATOM 731 C CA . GLU A 1 89 ? -10.154 6.906 5.888 1.00 97.38 89 GLU A CA 1
ATOM 732 C C . GLU A 1 89 ? -9.141 5.755 5.841 1.00 97.38 89 GLU A C 1
ATOM 734 O O . GLU A 1 89 ? -8.365 5.659 4.892 1.00 97.38 89 GLU A O 1
ATOM 739 N N . LEU A 1 90 ? -9.153 4.863 6.836 1.00 98.06 90 LEU A N 1
ATOM 740 C CA . LEU A 1 90 ? -8.295 3.677 6.849 1.00 98.06 90 LEU A CA 1
ATOM 741 C C . LEU A 1 90 ? -8.668 2.680 5.746 1.00 98.06 90 LEU A C 1
ATOM 743 O O . LEU A 1 90 ? -7.767 2.171 5.085 1.00 98.06 90 LEU A O 1
ATOM 747 N N . GLN A 1 91 ? -9.960 2.445 5.509 1.00 98.38 91 GLN A N 1
ATOM 748 C CA . GLN A 1 91 ? -10.440 1.590 4.417 1.00 98.38 91 GLN A CA 1
ATOM 749 C C . GLN A 1 91 ? -10.054 2.160 3.045 1.00 98.38 91 GLN A C 1
ATOM 751 O O . GLN A 1 91 ? -9.474 1.451 2.224 1.00 98.38 91 GLN A O 1
ATOM 756 N N . ASP A 1 92 ? -10.265 3.460 2.825 1.00 98.38 92 ASP A N 1
ATOM 757 C CA . ASP A 1 92 ? -9.871 4.139 1.584 1.00 98.38 92 ASP A CA 1
ATOM 758 C C . ASP A 1 92 ? -8.347 4.019 1.349 1.00 98.38 92 ASP A C 1
ATOM 760 O O . ASP A 1 92 ? -7.877 3.840 0.220 1.00 98.38 92 ASP A O 1
ATOM 764 N N . LYS A 1 93 ? -7.546 4.083 2.424 1.00 98.50 93 LYS A N 1
ATOM 765 C CA . LYS A 1 93 ? -6.089 3.893 2.363 1.00 98.50 93 LYS A CA 1
ATOM 766 C C . LYS A 1 93 ? -5.683 2.447 2.102 1.00 98.50 93 LYS A C 1
ATOM 768 O O . LYS A 1 93 ? -4.736 2.226 1.351 1.00 98.50 93 LYS A O 1
ATOM 773 N N . GLU A 1 94 ? -6.376 1.477 2.682 1.00 98.38 94 GLU A N 1
ATOM 774 C CA . GLU A 1 94 ? -6.163 0.053 2.416 1.00 98.38 94 GLU A CA 1
ATOM 775 C C . GLU A 1 94 ? -6.434 -0.287 0.943 1.00 98.38 94 GLU A C 1
ATOM 777 O O . GLU A 1 94 ? -5.616 -0.948 0.291 1.00 98.38 94 GLU A O 1
ATOM 782 N N . GLU A 1 95 ? -7.523 0.241 0.379 1.00 98.38 95 GLU A N 1
ATOM 783 C CA . GLU A 1 95 ? -7.816 0.112 -1.047 1.00 98.38 95 GLU A CA 1
ATOM 784 C C . GLU A 1 95 ? -6.723 0.750 -1.909 1.00 98.38 95 GLU A C 1
ATOM 786 O O . GLU A 1 95 ? -6.263 0.148 -2.882 1.00 98.38 95 GLU A O 1
ATOM 791 N N . GLN A 1 96 ? -6.270 1.956 -1.552 1.00 98.50 96 GLN A N 1
ATOM 792 C CA . GLN A 1 96 ? -5.189 2.635 -2.265 1.00 98.50 96 GLN A CA 1
ATOM 793 C C . GLN A 1 96 ? -3.891 1.810 -2.243 1.00 98.50 96 GLN A C 1
ATOM 795 O O . GLN A 1 96 ? -3.236 1.661 -3.276 1.00 98.50 96 GLN A O 1
ATOM 800 N N . CYS A 1 97 ? -3.528 1.245 -1.091 1.00 98.44 97 CYS A N 1
ATOM 801 C CA . CYS A 1 97 ? -2.363 0.372 -0.952 1.00 98.44 97 CYS A CA 1
ATOM 802 C C . CYS A 1 97 ? -2.487 -0.895 -1.805 1.00 98.44 97 CYS A C 1
ATOM 804 O O . CYS A 1 97 ? -1.504 -1.320 -2.413 1.00 98.44 97 CYS A O 1
ATOM 806 N N . SER A 1 98 ? -3.684 -1.477 -1.881 1.00 98.44 98 SER A N 1
ATOM 807 C CA . SER A 1 98 ? -3.949 -2.662 -2.701 1.00 98.44 98 SER A CA 1
ATOM 808 C C . SER A 1 98 ? -3.747 -2.367 -4.189 1.00 98.44 98 SER A C 1
ATOM 810 O O . SER A 1 98 ? -3.004 -3.088 -4.853 1.00 98.44 98 SER A O 1
ATOM 812 N N . ARG A 1 99 ? -4.282 -1.241 -4.683 1.00 98.56 99 ARG A N 1
ATOM 813 C CA . ARG A 1 99 ? -4.071 -0.787 -6.072 1.00 98.56 99 ARG A CA 1
ATOM 814 C C . ARG A 1 99 ? -2.590 -0.551 -6.377 1.00 98.56 99 ARG A C 1
ATOM 816 O O . ARG A 1 99 ? -2.070 -1.074 -7.353 1.00 98.56 99 ARG A O 1
ATOM 823 N N . LEU A 1 100 ? -1.874 0.154 -5.497 1.00 98.62 100 LEU A N 1
ATOM 824 C CA . LEU A 1 100 ? -0.437 0.405 -5.673 1.00 98.62 100 LEU A CA 1
ATOM 825 C C . LEU A 1 100 ? 0.394 -0.884 -5.687 1.00 98.62 100 LEU A C 1
ATOM 827 O O . LEU A 1 100 ? 1.407 -0.971 -6.381 1.00 98.62 100 LEU A O 1
ATOM 831 N N . LYS A 1 101 ? -0.013 -1.896 -4.917 1.00 98.62 101 LYS A N 1
ATOM 832 C CA . LYS A 1 101 ? 0.631 -3.210 -4.920 1.00 98.62 101 LYS A CA 1
ATOM 833 C C . LYS A 1 101 ? 0.439 -3.924 -6.261 1.00 98.62 101 LYS A C 1
ATOM 835 O O . LYS A 1 101 ? 1.396 -4.512 -6.765 1.00 98.62 101 LYS A O 1
ATOM 840 N N . GLU A 1 102 ? -0.760 -3.863 -6.834 1.00 98.44 102 GLU A N 1
ATOM 841 C CA . GLU A 1 102 ? -1.064 -4.412 -8.161 1.00 98.44 102 GLU A CA 1
ATOM 842 C C . GLU A 1 102 ? -0.289 -3.683 -9.267 1.00 98.44 102 GLU A C 1
ATOM 844 O O . GLU A 1 102 ? 0.365 -4.333 -10.086 1.00 98.44 102 GLU A O 1
ATOM 849 N N . ASP A 1 103 ? -0.263 -2.349 -9.235 1.00 98.56 103 ASP A N 1
ATOM 850 C CA . ASP A 1 103 ? 0.496 -1.528 -10.185 1.00 98.56 103 ASP A CA 1
ATOM 851 C C . ASP A 1 103 ? 1.996 -1.845 -10.126 1.00 98.56 103 ASP A C 1
ATOM 853 O O . ASP A 1 103 ? 2.631 -2.089 -11.155 1.00 98.56 103 ASP A O 1
ATOM 857 N N . ASN A 1 104 ? 2.570 -1.935 -8.922 1.00 98.62 104 ASN A N 1
ATOM 858 C CA . ASN A 1 104 ? 3.968 -2.328 -8.740 1.00 98.62 104 ASN A CA 1
ATOM 859 C C . ASN A 1 104 ? 4.252 -3.736 -9.270 1.00 98.62 104 ASN A C 1
ATOM 861 O O . ASN A 1 104 ? 5.315 -3.979 -9.846 1.00 98.62 104 ASN A O 1
ATOM 865 N N . HIS A 1 105 ? 3.319 -4.672 -9.089 1.00 98.50 105 HIS A N 1
ATOM 866 C CA . HIS A 1 105 ? 3.456 -6.009 -9.649 1.00 98.50 105 HIS A CA 1
ATOM 867 C C . HIS A 1 105 ? 3.459 -5.971 -11.184 1.00 98.50 105 HIS A C 1
ATOM 869 O O . HIS A 1 105 ? 4.355 -6.545 -11.804 1.00 98.50 105 HIS A O 1
ATOM 875 N N . SER A 1 106 ? 2.522 -5.237 -11.791 1.00 98.62 106 SER A N 1
ATOM 876 C CA . SER A 1 106 ? 2.446 -5.036 -13.243 1.00 98.62 106 SER A CA 1
ATOM 877 C C . SER A 1 106 ? 3.731 -4.420 -13.803 1.00 98.62 106 SER A C 1
ATOM 879 O O . SER A 1 106 ? 4.323 -4.958 -14.742 1.00 98.62 106 SER A O 1
ATOM 881 N N . LEU A 1 107 ? 4.237 -3.353 -13.177 1.00 98.56 107 LEU A N 1
ATOM 882 C CA . LEU A 1 107 ? 5.500 -2.716 -13.558 1.00 98.56 107 LEU A CA 1
ATOM 883 C C . LEU A 1 107 ? 6.693 -3.668 -13.417 1.00 98.56 107 LEU A C 1
ATOM 885 O O . LEU A 1 107 ? 7.563 -3.699 -14.286 1.00 98.56 107 LEU A O 1
ATOM 889 N N . SER A 1 108 ? 6.731 -4.491 -12.366 1.00 98.62 108 SER A N 1
ATOM 890 C CA . SER A 1 108 ? 7.780 -5.501 -12.185 1.00 98.62 108 SER A CA 1
ATOM 891 C C . SER A 1 108 ? 7.778 -6.543 -13.309 1.00 98.62 108 SER A C 1
ATOM 893 O O . SER A 1 108 ? 8.842 -6.930 -13.800 1.00 98.62 108 SER A O 1
ATOM 895 N N . VAL A 1 109 ? 6.595 -6.980 -13.751 1.00 98.50 109 VAL A N 1
ATOM 896 C CA . VAL A 1 109 ? 6.445 -7.901 -14.887 1.00 98.50 109 VAL A CA 1
ATOM 897 C C . VAL A 1 109 ? 6.895 -7.238 -16.191 1.00 98.50 109 VAL A C 1
ATOM 899 O O . VAL A 1 109 ? 7.669 -7.840 -16.935 1.00 98.50 109 VAL A O 1
ATOM 902 N N . GLN A 1 110 ? 6.489 -5.991 -16.446 1.00 98.50 110 GLN A N 1
ATOM 903 C CA . GLN A 1 110 ? 6.921 -5.239 -17.629 1.00 98.50 110 GLN A CA 1
ATOM 904 C C . GLN A 1 110 ? 8.441 -5.053 -17.661 1.00 98.50 110 GLN A C 1
ATOM 906 O O . GLN A 1 110 ? 9.072 -5.325 -18.682 1.00 98.50 110 GLN A O 1
ATOM 911 N N . LEU A 1 111 ? 9.049 -4.688 -16.529 1.00 98.38 111 LEU A N 1
ATOM 912 C CA . LEU A 1 111 ? 10.499 -4.556 -16.403 1.00 98.38 111 LEU A CA 1
ATOM 913 C C . LEU A 1 111 ? 11.209 -5.871 -16.752 1.00 98.38 111 LEU A C 1
ATOM 915 O O . LEU A 1 111 ? 12.144 -5.876 -17.553 1.00 98.38 111 LEU A O 1
ATOM 919 N N . LYS A 1 112 ? 10.729 -6.999 -16.211 1.00 98.44 112 LYS A N 1
ATOM 920 C CA . LYS A 1 112 ? 11.253 -8.334 -16.544 1.00 98.44 112 LYS A CA 1
ATOM 921 C C . LYS A 1 112 ? 11.113 -8.662 -18.032 1.00 98.44 112 LYS A C 1
ATOM 923 O O . LYS A 1 112 ? 12.010 -9.291 -18.582 1.00 98.44 112 LYS A O 1
ATOM 928 N N . GLY A 1 113 ? 10.035 -8.219 -18.680 1.00 98.19 113 GLY A N 1
ATOM 929 C CA . GLY A 1 113 ? 9.826 -8.368 -20.122 1.00 98.19 113 GLY A CA 1
ATOM 930 C C . GLY A 1 113 ? 10.744 -7.490 -20.983 1.00 98.19 113 GLY A C 1
ATOM 931 O O . GLY A 1 113 ? 11.153 -7.911 -22.062 1.00 98.19 113 GLY A O 1
ATOM 932 N N . MET A 1 114 ? 11.131 -6.302 -20.512 1.00 98.50 114 MET A N 1
ATOM 933 C CA . MET A 1 114 ? 12.014 -5.390 -21.256 1.00 98.50 114 MET A CA 1
ATOM 934 C C . MET A 1 114 ? 13.492 -5.795 -21.210 1.00 98.50 114 MET A C 1
ATOM 936 O O . MET A 1 114 ? 14.214 -5.575 -22.182 1.00 98.50 114 MET A O 1
ATOM 940 N N . ILE A 1 115 ? 13.953 -6.415 -20.118 1.00 98.50 115 ILE A N 1
ATOM 941 C CA . ILE A 1 115 ? 15.340 -6.896 -19.969 1.00 98.50 115 ILE A CA 1
ATOM 942 C C . ILE A 1 115 ? 15.816 -7.758 -21.158 1.00 98.50 115 ILE A C 1
ATOM 944 O O . ILE A 1 115 ? 16.881 -7.454 -21.711 1.00 98.50 115 ILE A O 1
ATOM 948 N N . PRO A 1 116 ? 15.092 -8.809 -21.601 1.00 98.38 116 PRO A N 1
ATOM 949 C CA . PRO A 1 116 ? 15.531 -9.622 -22.731 1.00 98.38 116 PRO A CA 1
ATOM 950 C C . PRO A 1 116 ? 15.538 -8.840 -24.046 1.00 98.38 116 PRO A C 1
ATOM 952 O O . PRO A 1 116 ? 16.443 -9.050 -24.849 1.00 98.38 116 PRO A O 1
ATOM 955 N N . VAL A 1 117 ? 14.601 -7.906 -24.248 1.00 98.44 117 VAL A N 1
ATOM 956 C CA . VAL A 1 117 ? 14.575 -7.049 -25.445 1.00 98.44 117 VAL A CA 1
ATOM 957 C C . VAL A 1 117 ? 15.823 -6.173 -25.491 1.00 98.44 117 VAL A C 1
ATOM 959 O O . VAL A 1 117 ? 16.541 -6.192 -26.484 1.00 98.44 117 VAL A O 1
ATOM 962 N N . ILE A 1 118 ? 16.150 -5.480 -24.396 1.00 98.56 118 ILE A N 1
ATOM 963 C CA . ILE A 1 118 ? 17.364 -4.655 -24.298 1.00 98.56 118 ILE A CA 1
ATOM 964 C C . ILE A 1 118 ? 18.619 -5.507 -24.526 1.00 98.56 118 ILE A C 1
ATOM 966 O O . ILE A 1 118 ? 19.503 -5.124 -25.290 1.00 98.56 118 ILE A O 1
ATOM 970 N N . THR A 1 119 ? 18.680 -6.690 -23.913 1.00 98.38 119 THR A N 1
ATOM 971 C CA . THR A 1 119 ? 19.816 -7.613 -24.060 1.00 98.38 119 THR A CA 1
ATOM 972 C C . THR A 1 119 ? 19.976 -8.084 -25.506 1.00 98.38 119 THR A C 1
ATOM 974 O O . THR A 1 119 ? 21.094 -8.165 -26.015 1.00 98.38 119 THR A O 1
ATOM 977 N N . GLN A 1 120 ? 18.870 -8.386 -26.185 1.00 98.44 120 GLN A N 1
ATOM 978 C CA . GLN A 1 120 ? 18.877 -8.811 -27.579 1.00 98.44 120 GLN A CA 1
ATOM 979 C C . GLN A 1 120 ? 19.286 -7.670 -28.516 1.00 98.44 120 GLN A C 1
ATOM 981 O O . GLN A 1 120 ? 20.135 -7.876 -29.383 1.00 98.44 120 GLN A O 1
ATOM 986 N N . THR A 1 121 ? 18.758 -6.464 -28.308 1.00 98.50 121 THR A N 1
ATOM 987 C CA . THR A 1 121 ? 19.143 -5.269 -29.071 1.00 98.50 121 THR A CA 1
ATOM 988 C C . THR A 1 121 ? 20.629 -4.958 -28.901 1.00 98.50 121 THR A C 1
ATOM 990 O O . THR A 1 121 ? 21.313 -4.672 -29.880 1.00 98.50 121 THR A O 1
ATOM 993 N N . GLN A 1 122 ? 21.168 -5.084 -27.684 1.00 98.56 122 GLN A N 1
ATOM 994 C CA . GLN A 1 122 ? 22.598 -4.900 -27.423 1.00 98.56 122 GLN A CA 1
ATOM 995 C C . GLN A 1 122 ? 23.448 -5.911 -28.208 1.00 98.56 122 GLN A C 1
ATOM 997 O O . GLN A 1 122 ? 24.453 -5.536 -28.809 1.00 98.56 122 GLN A O 1
ATOM 1002 N N . LYS A 1 123 ? 23.036 -7.186 -28.247 1.00 98.44 123 LYS A N 1
ATOM 1003 C CA . LYS A 1 123 ? 23.718 -8.223 -29.041 1.00 98.44 123 LYS A CA 1
ATOM 1004 C C . LYS A 1 123 ? 23.694 -7.904 -30.535 1.00 98.44 123 LYS A C 1
ATOM 1006 O O . LYS A 1 123 ? 24.721 -8.007 -31.195 1.00 98.44 123 LYS A O 1
ATOM 1011 N N . GLN A 1 124 ? 22.537 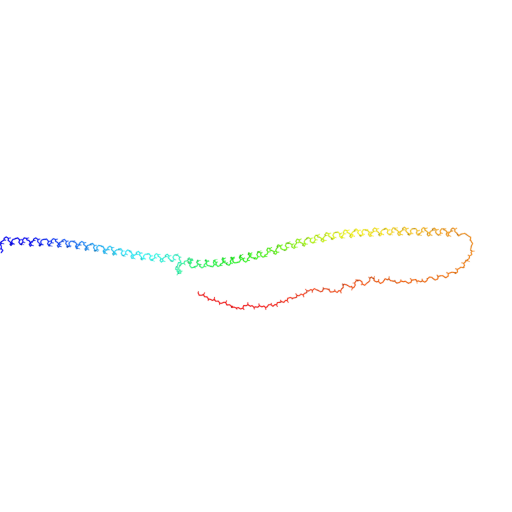-7.498 -31.056 1.00 98.38 124 GLN A N 1
ATOM 1012 C CA . GLN A 1 124 ? 22.384 -7.123 -32.463 1.00 98.38 124 GLN A CA 1
ATOM 1013 C C . GLN A 1 124 ? 23.239 -5.908 -32.825 1.00 98.38 124 GLN A C 1
ATOM 1015 O O . GLN A 1 124 ? 23.885 -5.915 -33.868 1.00 98.38 124 GLN A O 1
ATOM 1020 N N . LYS A 1 125 ? 23.301 -4.901 -31.946 1.00 98.50 125 LYS A N 1
ATOM 1021 C CA . LYS A 1 125 ? 24.165 -3.730 -32.121 1.00 98.50 125 LYS A CA 1
ATOM 1022 C C . LYS A 1 125 ? 25.631 -4.136 -32.290 1.00 98.50 125 LYS A C 1
ATOM 1024 O O . LYS A 1 125 ? 26.252 -3.723 -33.261 1.00 98.50 125 LYS A O 1
ATOM 1029 N N . VAL A 1 126 ? 26.156 -4.970 -31.389 1.00 98.50 126 VAL A N 1
ATOM 1030 C CA . VAL A 1 126 ? 27.555 -5.433 -31.446 1.00 98.50 126 VAL A CA 1
ATOM 1031 C C . VAL A 1 126 ? 27.844 -6.196 -32.744 1.00 98.50 126 VAL A C 1
ATOM 1033 O O . VAL A 1 126 ? 28.903 -6.020 -33.342 1.00 98.50 126 VAL A O 1
ATOM 1036 N N . GLU A 1 127 ? 26.907 -7.023 -33.211 1.00 98.56 127 GLU A N 1
ATOM 1037 C CA . GLU A 1 127 ? 27.070 -7.748 -34.476 1.00 98.56 127 GLU A CA 1
ATOM 1038 C C . GLU A 1 127 ? 27.083 -6.800 -35.684 1.00 98.56 127 GLU A C 1
ATOM 1040 O O . GLU A 1 127 ? 27.942 -6.925 -36.554 1.00 98.56 127 GLU A O 1
ATOM 1045 N N . VAL A 1 128 ? 26.190 -5.808 -35.721 1.00 98.56 128 VAL A N 1
ATOM 1046 C CA . VAL A 1 128 ? 26.177 -4.795 -36.788 1.00 98.56 128 VAL A CA 1
ATOM 1047 C C . VAL A 1 128 ? 27.457 -3.955 -36.770 1.00 98.56 128 VAL A C 1
ATOM 1049 O O . VAL A 1 128 ? 28.037 -3.715 -37.826 1.00 98.56 128 VAL A O 1
ATOM 1052 N N . GLU A 1 129 ? 27.950 -3.558 -35.595 1.00 98.50 129 GLU A N 1
ATOM 1053 C CA . GLU A 1 129 ? 29.229 -2.845 -35.455 1.00 98.50 129 GLU A CA 1
ATOM 1054 C C . GLU A 1 129 ? 30.402 -3.683 -35.983 1.00 98.50 129 GLU A C 1
ATOM 1056 O O . GLU A 1 129 ? 31.261 -3.175 -36.705 1.00 98.50 129 GLU A O 1
ATOM 1061 N N . LYS A 1 130 ? 30.414 -4.990 -35.699 1.00 98.50 130 LYS A N 1
ATOM 1062 C CA . LYS A 1 130 ? 31.420 -5.915 -36.233 1.00 98.50 130 LYS A CA 1
ATOM 1063 C C . LYS A 1 130 ? 31.340 -6.030 -37.757 1.00 98.50 130 LYS A C 1
ATOM 1065 O O . LYS A 1 130 ? 32.375 -6.056 -38.427 1.00 98.50 130 LYS A O 1
ATOM 1070 N N . GLN A 1 131 ? 30.132 -6.104 -38.314 1.00 98.44 131 GLN A N 1
ATOM 1071 C CA . GLN A 1 131 ? 29.926 -6.142 -39.763 1.00 98.44 131 GLN A CA 1
ATOM 1072 C C . GLN A 1 131 ? 30.393 -4.846 -40.428 1.00 98.44 131 GLN A C 1
ATOM 1074 O O . GLN A 1 131 ? 31.080 -4.910 -41.448 1.00 98.44 131 GLN A O 1
ATOM 1079 N N . LEU A 1 132 ? 30.099 -3.693 -39.822 1.00 98.50 132 LEU A N 1
ATOM 1080 C CA . LEU A 1 132 ? 30.560 -2.389 -40.290 1.00 98.50 132 LEU A CA 1
ATOM 1081 C C . LEU A 1 132 ? 32.090 -2.328 -40.344 1.00 98.50 132 LEU A C 1
ATOM 1083 O O . LEU A 1 132 ? 32.644 -2.079 -41.410 1.00 98.50 132 LEU A O 1
ATOM 1087 N N . GLN A 1 133 ? 32.771 -2.673 -39.247 1.00 98.38 133 GLN A N 1
ATOM 1088 C CA . GLN A 1 133 ? 34.239 -2.703 -39.195 1.00 98.38 133 GLN A CA 1
ATOM 1089 C C . GLN A 1 133 ? 34.846 -3.635 -40.252 1.00 98.38 133 GLN A C 1
ATOM 1091 O O . GLN A 1 133 ? 35.913 -3.368 -40.805 1.00 98.38 133 GLN A O 1
ATOM 1096 N N . ASN A 1 134 ? 34.186 -4.761 -40.536 1.00 98.38 134 ASN A N 1
ATOM 1097 C CA . ASN A 1 134 ? 34.644 -5.686 -41.564 1.00 98.38 134 ASN A CA 1
ATOM 1098 C C . ASN A 1 134 ? 34.509 -5.100 -42.977 1.00 98.38 134 ASN A C 1
ATOM 1100 O O . ASN A 1 134 ? 35.410 -5.264 -43.799 1.00 98.38 134 ASN A O 1
ATOM 1104 N N . ILE A 1 135 ? 33.400 -4.411 -43.254 1.00 98.38 135 ILE A N 1
ATOM 1105 C CA . ILE A 1 135 ? 33.172 -3.725 -44.530 1.00 98.38 135 ILE A CA 1
ATOM 1106 C C . ILE A 1 135 ? 34.170 -2.579 -44.706 1.00 98.38 135 ILE A C 1
ATOM 1108 O O . ILE A 1 135 ? 34.762 -2.466 -45.776 1.00 98.38 135 ILE A O 1
ATOM 1112 N N . GLU A 1 136 ? 34.406 -1.776 -43.668 1.00 98.31 136 GLU A N 1
ATOM 1113 C CA . GLU A 1 136 ? 35.388 -0.685 -43.689 1.00 98.31 136 GLU A CA 1
ATOM 1114 C C . GLU A 1 136 ? 36.795 -1.201 -44.009 1.00 98.31 136 GLU A C 1
ATOM 1116 O O . GLU A 1 136 ? 37.461 -0.664 -44.894 1.00 98.31 136 GLU A O 1
ATOM 1121 N N . ARG A 1 137 ? 37.219 -2.300 -43.369 1.00 98.12 137 ARG A N 1
ATOM 1122 C CA . ARG A 1 137 ? 38.511 -2.939 -43.659 1.00 98.12 137 ARG A CA 1
ATOM 1123 C C . ARG A 1 137 ? 38.598 -3.408 -45.110 1.00 98.12 137 ARG A C 1
ATOM 1125 O O . ARG A 1 137 ? 39.566 -3.099 -45.796 1.00 98.12 137 ARG A O 1
ATOM 1132 N N . LYS A 1 138 ? 37.563 -4.096 -45.599 1.00 98.25 138 LYS A N 1
ATOM 1133 C CA . LYS A 1 138 ? 37.518 -4.585 -46.984 1.00 98.25 138 LYS A CA 1
ATOM 1134 C C . LYS A 1 138 ? 37.524 -3.441 -48.001 1.00 98.25 138 LYS A C 1
ATOM 1136 O O . LYS A 1 138 ? 38.132 -3.551 -49.060 1.00 98.25 138 LYS A O 1
ATOM 1141 N N . MET A 1 139 ? 36.852 -2.337 -47.694 1.00 98.19 139 MET A N 1
ATOM 1142 C CA . MET A 1 139 ? 36.872 -1.137 -48.526 1.00 98.19 139 MET A CA 1
ATOM 1143 C C . MET A 1 139 ? 38.275 -0.525 -48.577 1.00 98.19 139 MET A C 1
ATOM 1145 O O . MET A 1 139 ? 38.731 -0.155 -49.655 1.00 98.19 139 MET A O 1
ATOM 1149 N N . GLN A 1 140 ? 38.977 -0.466 -47.442 1.00 98.38 140 GLN A N 1
ATOM 1150 C CA . GLN A 1 140 ? 40.357 0.011 -47.381 1.00 98.38 140 GLN A CA 1
ATOM 1151 C C . GLN A 1 140 ? 41.311 -0.889 -48.184 1.00 98.38 140 GLN A C 1
ATOM 1153 O O . GLN A 1 140 ? 42.159 -0.384 -48.916 1.00 98.38 140 GLN A O 1
ATOM 1158 N N . GLU A 1 141 ? 41.145 -2.211 -48.096 1.00 98.19 141 GLU A N 1
ATOM 1159 C CA . GLU A 1 141 ? 41.881 -3.183 -48.917 1.00 98.19 141 GLU A CA 1
ATOM 1160 C C . GLU A 1 141 ? 41.647 -2.934 -50.416 1.00 98.19 141 GLU A C 1
ATOM 1162 O O . GLU A 1 141 ? 42.608 -2.728 -51.156 1.00 98.19 141 GLU A O 1
ATOM 1167 N N . LEU A 1 142 ? 40.385 -2.835 -50.853 1.00 98.25 142 LEU A N 1
ATOM 1168 C CA . LEU A 1 142 ? 40.033 -2.554 -52.252 1.00 98.25 142 LEU A CA 1
ATOM 1169 C C . LEU A 1 142 ? 40.548 -1.191 -52.735 1.00 98.25 142 LEU A C 1
ATOM 1171 O O . LEU A 1 142 ? 40.939 -1.048 -53.893 1.00 98.25 142 LEU A O 1
ATOM 1175 N N . GLN A 1 143 ? 40.556 -0.177 -51.868 1.00 98.06 143 GLN A N 1
ATOM 1176 C CA . GLN A 1 143 ? 41.114 1.133 -52.192 1.00 98.06 143 GLN A CA 1
ATOM 1177 C C . GLN A 1 143 ? 42.627 1.044 -52.422 1.00 98.06 143 GLN A C 1
ATOM 1179 O O . GLN A 1 143 ? 43.127 1.609 -53.395 1.00 98.06 143 GLN A O 1
ATOM 1184 N N . ASN A 1 144 ? 43.348 0.302 -51.579 1.00 98.00 144 ASN A N 1
ATOM 1185 C CA . ASN A 1 144 ? 44.782 0.070 -51.749 1.00 98.00 144 ASN A CA 1
ATOM 1186 C C . ASN A 1 144 ? 45.081 -0.725 -53.030 1.00 98.00 144 ASN A C 1
ATOM 1188 O O . ASN A 1 144 ? 45.982 -0.354 -53.783 1.00 98.00 144 ASN A O 1
ATOM 1192 N N . GLU A 1 145 ? 44.303 -1.773 -53.319 1.00 98.06 145 GLU A N 1
ATOM 1193 C CA . GLU A 1 145 ? 44.410 -2.546 -54.564 1.00 98.06 145 GLU A CA 1
ATOM 1194 C C . GLU A 1 145 ? 44.154 -1.678 -55.802 1.00 98.06 145 GLU A C 1
ATOM 1196 O O . GLU A 1 145 ? 44.882 -1.776 -56.794 1.00 98.06 145 GLU A O 1
ATOM 1201 N N . ASN A 1 146 ? 43.158 -0.790 -55.748 1.00 97.88 146 ASN A N 1
ATOM 1202 C CA . ASN A 1 146 ? 42.856 0.139 -56.834 1.00 97.88 146 ASN A CA 1
ATOM 1203 C C . ASN A 1 146 ? 44.002 1.135 -57.057 1.00 97.88 146 ASN A C 1
ATOM 1205 O O . ASN A 1 146 ? 44.422 1.326 -58.198 1.00 97.88 146 ASN A O 1
ATOM 1209 N N . ILE A 1 147 ? 44.554 1.718 -55.986 1.00 98.06 147 ILE A N 1
ATOM 1210 C CA . ILE A 1 147 ? 45.721 2.611 -56.069 1.00 98.06 147 ILE A CA 1
ATOM 1211 C C . ILE A 1 147 ? 46.900 1.880 -56.719 1.00 98.06 147 ILE A C 1
ATOM 1213 O O . ILE A 1 147 ? 47.501 2.400 -57.658 1.00 98.06 147 ILE A O 1
ATOM 1217 N N . HIS A 1 148 ? 47.200 0.659 -56.270 1.00 97.94 148 HIS A N 1
ATOM 1218 C CA . HIS A 1 148 ? 48.290 -0.142 -56.822 1.00 97.94 148 HIS A CA 1
ATOM 1219 C C . HIS A 1 148 ? 48.075 -0.479 -58.306 1.00 97.94 148 HIS A C 1
ATOM 1221 O O . HIS A 1 148 ? 48.971 -0.286 -59.126 1.00 97.94 148 HIS A O 1
ATOM 1227 N N . THR A 1 149 ? 46.868 -0.917 -58.670 1.00 97.75 149 THR A N 1
ATOM 1228 C CA . THR A 1 149 ? 46.510 -1.241 -60.059 1.00 97.75 149 THR A CA 1
ATOM 1229 C C . THR A 1 149 ? 46.571 -0.003 -60.952 1.00 97.75 149 THR A C 1
ATOM 1231 O O . THR A 1 149 ? 47.091 -0.062 -62.065 1.00 97.75 149 THR A O 1
ATOM 1234 N N . SER A 1 150 ? 46.086 1.138 -60.460 1.00 97.75 150 SER A N 1
ATOM 1235 C CA . SER A 1 150 ? 46.150 2.421 -61.165 1.00 97.75 150 SER A CA 1
ATOM 1236 C C . SER A 1 150 ? 47.594 2.862 -61.402 1.00 97.75 150 SER A C 1
ATOM 1238 O O . SER A 1 150 ? 47.913 3.318 -62.498 1.00 97.75 150 SER A O 1
ATOM 1240 N N . GLN A 1 151 ? 48.477 2.679 -60.416 1.00 97.81 151 GLN A N 1
ATOM 1241 C CA . GLN A 1 151 ? 49.905 2.962 -60.558 1.00 97.81 151 GLN A CA 1
ATOM 1242 C C . GLN A 1 151 ? 50.550 2.066 -61.624 1.00 97.81 151 GLN A C 1
ATOM 1244 O O . GLN A 1 151 ? 51.208 2.567 -62.532 1.00 97.81 151 GLN A O 1
ATOM 1249 N N . LEU A 1 152 ? 50.288 0.756 -61.580 1.00 97.81 152 LEU A N 1
ATOM 1250 C CA . LEU A 1 152 ? 50.806 -0.194 -62.567 1.00 97.81 152 LEU A CA 1
ATOM 1251 C C . LEU A 1 152 ? 50.320 0.126 -63.993 1.00 97.81 152 LEU A C 1
ATOM 1253 O O . LEU A 1 152 ? 51.077 0.019 -64.959 1.00 97.81 152 LEU A O 1
ATOM 1257 N N . LEU A 1 153 ? 49.068 0.566 -64.144 1.00 97.69 153 LEU A N 1
ATOM 1258 C CA . LEU A 1 153 ? 48.539 1.028 -65.430 1.00 97.69 153 LEU A CA 1
ATOM 1259 C C . LEU A 1 153 ? 49.261 2.282 -65.943 1.00 97.69 153 LEU A C 1
ATOM 1261 O O . LEU A 1 153 ? 49.534 2.377 -67.138 1.00 97.69 153 LEU A O 1
ATOM 1265 N N . GLN A 1 154 ? 49.597 3.231 -65.065 1.00 97.56 154 GLN A N 1
ATOM 1266 C CA . GLN A 1 154 ? 50.383 4.407 -65.452 1.00 97.56 154 GLN A CA 1
ATOM 1267 C C . GLN A 1 154 ? 51.810 4.035 -65.862 1.00 97.56 154 GLN A C 1
ATOM 1269 O O . GLN A 1 154 ? 52.315 4.559 -66.854 1.00 97.56 154 GLN A O 1
ATOM 1274 N N . ASP A 1 155 ? 52.448 3.123 -65.130 1.00 97.38 155 ASP A N 1
ATOM 1275 C CA . ASP A 1 155 ? 53.814 2.688 -65.421 1.00 97.38 155 ASP A CA 1
ATOM 1276 C C . ASP A 1 155 ? 53.878 1.920 -66.750 1.00 97.38 155 ASP A C 1
ATOM 1278 O O . ASP A 1 155 ? 54.679 2.265 -67.617 1.00 97.38 155 ASP A O 1
ATOM 1282 N N . THR A 1 156 ? 52.951 0.988 -66.988 1.00 97.19 156 THR A N 1
ATOM 1283 C CA . THR A 1 156 ? 52.846 0.279 -68.278 1.00 97.19 156 THR A CA 1
ATOM 1284 C C . THR A 1 156 ? 52.501 1.209 -69.445 1.00 97.19 156 THR A C 1
ATOM 1286 O O . THR A 1 156 ? 52.979 0.999 -70.560 1.00 97.19 156 THR A O 1
ATOM 1289 N N . GLN A 1 157 ? 51.702 2.262 -69.228 1.00 97.25 157 GLN A N 1
ATOM 1290 C CA . GLN A 1 157 ? 51.478 3.287 -70.251 1.00 97.25 157 GLN A CA 1
ATOM 1291 C C . GLN A 1 157 ? 52.771 4.046 -70.574 1.00 97.25 157 GLN A C 1
ATOM 1293 O O . GLN A 1 157 ? 53.078 4.227 -71.750 1.00 97.25 157 GLN A O 1
ATOM 1298 N N . ARG A 1 158 ? 53.550 4.441 -69.558 1.00 96.25 158 ARG A N 1
ATOM 1299 C CA . ARG A 1 158 ? 54.831 5.139 -69.745 1.00 96.25 158 ARG A CA 1
ATOM 1300 C C . ARG A 1 158 ? 55.831 4.284 -70.525 1.00 96.25 158 ARG A C 1
ATOM 1302 O O . ARG A 1 158 ? 56.433 4.779 -71.472 1.00 96.25 158 ARG A O 1
ATOM 1309 N N . GLU A 1 159 ? 55.949 3.002 -70.181 1.00 95.88 159 GLU A N 1
ATOM 1310 C CA . GLU A 1 159 ? 56.798 2.045 -70.904 1.00 95.88 159 GLU A CA 1
ATOM 1311 C C . GLU A 1 159 ? 56.385 1.908 -72.376 1.00 95.88 159 GLU A C 1
ATOM 1313 O O . GLU A 1 159 ? 57.240 1.898 -73.264 1.00 95.88 159 GLU A O 1
ATOM 1318 N N . ARG A 1 160 ? 55.075 1.850 -72.663 1.00 96.44 160 ARG A N 1
ATOM 1319 C CA . ARG A 1 160 ? 54.569 1.838 -74.046 1.00 96.44 160 ARG A CA 1
ATOM 1320 C C . ARG A 1 160 ? 54.937 3.110 -74.803 1.00 96.44 160 ARG A C 1
ATOM 1322 O O . ARG A 1 160 ? 55.408 3.007 -75.933 1.00 96.44 160 ARG A O 1
ATOM 1329 N N . ASP A 1 161 ? 54.765 4.279 -74.191 1.00 95.94 161 ASP A N 1
ATOM 1330 C CA . ASP A 1 161 ? 55.090 5.565 -74.817 1.00 95.94 161 ASP A CA 1
ATOM 1331 C C . ASP A 1 161 ? 56.603 5.695 -75.088 1.00 95.94 161 ASP A C 1
ATOM 1333 O O . ASP A 1 161 ? 57.024 6.233 -76.116 1.00 95.94 161 ASP A O 1
ATOM 1337 N N . GLU A 1 162 ? 57.449 5.200 -74.180 1.00 95.62 162 GLU A N 1
ATOM 1338 C CA . GLU A 1 162 ? 58.906 5.143 -74.354 1.00 95.62 162 GLU A CA 1
ATOM 1339 C C . GLU A 1 162 ? 59.312 4.183 -75.474 1.00 95.62 162 GLU A C 1
ATOM 1341 O O . GLU A 1 162 ? 60.123 4.542 -76.336 1.00 95.62 162 GLU A O 1
ATOM 1346 N N . PHE A 1 163 ? 58.708 2.993 -75.514 1.00 95.75 163 PHE A N 1
ATOM 1347 C CA . PHE A 1 163 ? 58.918 2.027 -76.586 1.00 95.75 163 PHE A CA 1
ATOM 1348 C C . PHE A 1 163 ? 58.485 2.588 -77.944 1.00 95.75 163 PHE A C 1
ATOM 1350 O O . PHE A 1 163 ? 59.216 2.456 -78.926 1.00 95.75 163 PHE A O 1
ATOM 1357 N N . GLU A 1 164 ? 57.338 3.267 -78.014 1.00 95.38 164 GLU A N 1
ATOM 1358 C CA . GLU A 1 164 ? 56.859 3.915 -79.236 1.00 95.38 164 GLU A CA 1
ATOM 1359 C C . GLU A 1 164 ? 57.831 5.005 -79.710 1.00 95.38 164 GLU A C 1
ATOM 1361 O O . GLU A 1 164 ? 58.190 5.042 -80.890 1.00 95.38 164 GLU A O 1
ATOM 1366 N N . LYS A 1 165 ? 58.345 5.844 -78.801 1.00 94.38 165 LYS A N 1
ATOM 1367 C CA . LYS A 1 165 ? 59.385 6.837 -79.131 1.00 94.38 165 LYS A CA 1
ATOM 1368 C C . LYS A 1 165 ? 60.651 6.174 -79.673 1.00 94.38 165 LYS A C 1
ATOM 1370 O O . LYS A 1 165 ? 61.172 6.618 -80.699 1.00 94.38 165 LYS A O 1
ATOM 1375 N N . ALA A 1 166 ? 61.136 5.117 -79.020 1.00 93.81 166 ALA A N 1
ATOM 1376 C CA . ALA A 1 166 ? 62.305 4.363 -79.469 1.00 93.81 166 ALA A CA 1
ATOM 1377 C C . ALA A 1 166 ? 62.078 3.737 -80.854 1.00 93.81 166 ALA A C 1
ATOM 1379 O O . ALA A 1 166 ? 62.932 3.846 -81.737 1.00 93.81 166 ALA A O 1
ATOM 1380 N N . TYR A 1 167 ? 60.897 3.160 -81.079 1.00 94.56 167 TYR A N 1
ATOM 1381 C CA . TYR A 1 167 ? 60.496 2.595 -82.361 1.00 94.56 167 TYR A CA 1
ATOM 1382 C C . TYR A 1 167 ? 60.443 3.656 -83.470 1.00 94.56 167 TYR A C 1
ATOM 1384 O O . TYR A 1 167 ? 60.966 3.432 -84.562 1.00 94.56 167 TYR A O 1
ATOM 1392 N N . ILE A 1 168 ? 59.874 4.836 -83.198 1.00 94.25 168 ILE A N 1
ATOM 1393 C CA . ILE A 1 168 ? 59.846 5.959 -84.147 1.00 94.25 168 ILE A CA 1
ATOM 1394 C C . ILE A 1 168 ? 61.270 6.421 -84.487 1.00 94.25 168 ILE A C 1
ATOM 1396 O O . ILE A 1 168 ? 61.561 6.646 -85.664 1.00 94.25 168 ILE A O 1
ATOM 1400 N N . MET A 1 169 ? 62.162 6.547 -83.497 1.00 92.94 169 MET A N 1
ATOM 1401 C CA . MET A 1 169 ? 63.567 6.920 -83.724 1.00 92.94 169 MET A CA 1
ATOM 1402 C C . MET A 1 169 ? 64.301 5.890 -84.588 1.00 92.94 169 MET A C 1
ATOM 1404 O O . MET A 1 169 ? 64.950 6.269 -85.562 1.00 92.94 169 MET A O 1
ATOM 1408 N N . LEU A 1 170 ? 64.140 4.597 -84.294 1.00 91.94 170 LEU A N 1
ATOM 1409 C CA . LEU A 1 170 ? 64.713 3.512 -85.094 1.00 91.94 170 LEU A CA 1
ATOM 1410 C C . LEU A 1 170 ? 64.169 3.510 -86.529 1.00 91.94 170 LEU A C 1
ATOM 1412 O O . LEU A 1 170 ? 64.914 3.351 -87.491 1.00 91.94 170 LEU A O 1
ATOM 1416 N N . LYS A 1 171 ? 62.859 3.707 -86.700 1.00 92.25 171 LYS A N 1
ATOM 1417 C CA . LYS A 1 171 ? 62.239 3.763 -88.027 1.00 92.25 171 LYS A CA 1
ATOM 1418 C C . LYS A 1 171 ? 62.782 4.934 -88.847 1.00 92.25 171 LYS A C 1
ATOM 1420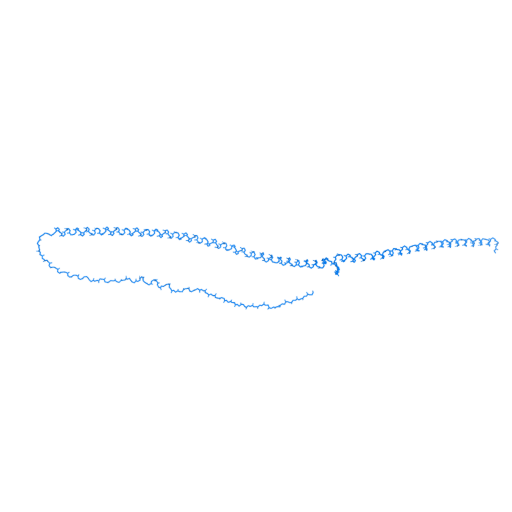 O O . LYS A 1 171 ? 63.056 4.757 -90.032 1.00 92.25 171 LYS A O 1
ATOM 1425 N N . LYS A 1 172 ? 62.955 6.106 -88.225 1.00 90.44 172 LYS A N 1
ATOM 1426 C CA . LYS A 1 172 ? 63.564 7.279 -88.868 1.00 90.44 172 LYS A CA 1
ATOM 1427 C C . LYS A 1 172 ? 65.012 7.014 -89.275 1.00 90.44 172 LYS A C 1
ATOM 1429 O O . LYS A 1 172 ? 65.342 7.262 -90.427 1.00 90.44 172 LYS A O 1
ATOM 1434 N N . SER A 1 173 ? 65.836 6.445 -88.392 1.00 87.56 173 SER A N 1
ATOM 1435 C CA . SER A 1 173 ? 67.243 6.163 -88.712 1.00 87.56 173 SER A CA 1
ATOM 1436 C C . SER A 1 173 ? 67.398 5.136 -89.840 1.00 87.56 173 SER A C 1
ATOM 1438 O O . SER A 1 173 ? 68.242 5.308 -90.717 1.00 87.56 173 SER A O 1
ATOM 1440 N N . ILE A 1 174 ? 66.545 4.105 -89.882 1.00 87.38 174 ILE A N 1
ATOM 1441 C CA . ILE A 1 174 ? 66.502 3.145 -90.995 1.00 87.38 174 ILE A CA 1
ATOM 1442 C C . ILE A 1 174 ? 66.121 3.843 -92.307 1.00 87.38 174 ILE A C 1
ATOM 1444 O O . ILE A 1 174 ? 66.712 3.559 -93.350 1.00 87.38 174 ILE A O 1
ATOM 1448 N N . GLU A 1 175 ? 65.135 4.739 -92.284 1.00 84.12 175 GLU A N 1
ATOM 1449 C CA . GLU A 1 175 ? 64.687 5.445 -93.486 1.00 84.12 175 GLU A CA 1
ATOM 1450 C C . GLU A 1 175 ? 65.738 6.445 -93.994 1.00 84.12 175 GLU A C 1
ATOM 1452 O O . GLU A 1 175 ? 66.000 6.508 -95.194 1.00 84.12 175 GLU A O 1
ATOM 1457 N N . GLU A 1 176 ? 66.416 7.159 -93.096 1.00 81.69 176 GLU A N 1
ATOM 1458 C CA . GLU A 1 176 ? 67.566 8.009 -93.426 1.00 81.69 176 GLU A CA 1
ATOM 1459 C C . GLU A 1 176 ? 68.717 7.188 -94.022 1.00 81.69 176 GLU A C 1
ATOM 1461 O O . GLU A 1 176 ? 69.262 7.559 -95.062 1.00 81.69 176 GLU A O 1
ATOM 1466 N N . ALA A 1 177 ? 69.041 6.026 -93.445 1.00 76.19 177 ALA A N 1
ATOM 1467 C CA . ALA A 1 177 ? 70.051 5.121 -93.993 1.00 76.19 177 ALA A CA 1
ATOM 1468 C C . ALA A 1 177 ? 69.692 4.647 -95.415 1.00 76.19 177 ALA A C 1
ATOM 1470 O O . ALA A 1 177 ? 70.545 4.654 -96.305 1.00 76.19 177 ALA A O 1
ATOM 1471 N N . LYS A 1 178 ? 68.421 4.308 -95.674 1.00 73.50 178 LYS A N 1
ATOM 1472 C CA . LYS A 1 178 ? 67.936 3.992 -97.030 1.00 73.50 178 LYS A CA 1
ATOM 1473 C C . LYS A 1 178 ? 68.068 5.179 -97.984 1.00 73.50 178 LYS A C 1
ATOM 1475 O O . LYS A 1 178 ? 68.473 4.992 -99.129 1.00 73.50 178 LYS A O 1
ATOM 1480 N N . GLN A 1 179 ? 67.758 6.397 -97.538 1.00 70.50 179 GLN A N 1
ATOM 1481 C CA . GLN A 1 179 ? 67.941 7.603 -98.352 1.00 70.50 179 GLN A CA 1
ATOM 1482 C C . GLN A 1 179 ? 69.418 7.874 -98.664 1.00 70.50 179 GLN A C 1
ATOM 1484 O O . GLN A 1 179 ? 69.730 8.281 -99.782 1.00 70.50 179 GLN A O 1
ATOM 1489 N N . HIS A 1 180 ? 70.332 7.624 -97.723 1.00 60.78 180 HIS A N 1
ATOM 1490 C CA . HIS A 1 180 ? 71.772 7.734 -97.959 1.00 60.78 180 HIS A CA 1
ATOM 1491 C C . HIS A 1 180 ? 72.278 6.701 -98.972 1.00 60.78 180 HIS A C 1
ATOM 1493 O O . HIS A 1 180 ? 73.024 7.082 -99.872 1.00 60.78 180 HIS A O 1
ATOM 1499 N N . ILE A 1 181 ? 71.813 5.448 -98.900 1.00 59.56 181 ILE A N 1
ATOM 1500 C CA . ILE A 1 181 ? 72.109 4.413 -99.908 1.00 59.56 181 ILE A CA 1
ATOM 1501 C C . ILE A 1 181 ? 71.585 4.835 -101.289 1.00 59.56 181 ILE A C 1
ATOM 1503 O O . ILE A 1 181 ? 72.304 4.751 -102.281 1.00 59.56 181 ILE A O 1
ATOM 1507 N N . ASN A 1 182 ? 70.360 5.361 -101.368 1.00 56.81 182 ASN A N 1
ATOM 1508 C CA . ASN A 1 182 ? 69.790 5.822 -102.638 1.00 56.81 182 ASN A CA 1
ATOM 1509 C C . ASN A 1 182 ? 70.528 7.047 -103.209 1.00 56.81 182 ASN A C 1
ATOM 1511 O O . ASN A 1 182 ? 70.678 7.156 -104.424 1.00 56.81 182 ASN A O 1
ATOM 1515 N N . ARG A 1 183 ? 71.037 7.948 -102.356 1.00 52.28 183 ARG A N 1
ATOM 1516 C CA . ARG A 1 183 ? 71.861 9.095 -102.780 1.00 52.28 183 ARG A CA 1
ATOM 1517 C C . ARG A 1 183 ? 73.278 8.691 -103.194 1.00 52.28 183 ARG A C 1
ATOM 1519 O O . ARG A 1 183 ? 73.809 9.295 -104.118 1.00 52.28 183 ARG A O 1
ATOM 1526 N N . SER A 1 184 ? 73.881 7.669 -102.580 1.00 47.69 184 SER A N 1
ATOM 1527 C CA . SER A 1 184 ? 75.210 7.178 -102.980 1.00 47.69 184 SER A CA 1
ATOM 1528 C C . SER A 1 184 ? 75.204 6.367 -104.280 1.00 47.69 184 SER A C 1
ATOM 1530 O O . SER A 1 184 ? 76.267 6.098 -104.827 1.00 47.69 184 SER A O 1
ATOM 1532 N N . VAL A 1 185 ? 74.027 5.981 -104.783 1.00 49.56 185 VAL A N 1
ATOM 1533 C CA . VAL A 1 185 ? 73.860 5.260 -106.059 1.00 49.56 185 VAL A CA 1
ATOM 1534 C C . VAL A 1 185 ? 73.486 6.213 -107.211 1.00 49.56 185 VAL A C 1
ATOM 1536 O O . VAL A 1 185 ? 73.394 5.795 -108.361 1.00 49.56 185 VAL A O 1
ATOM 1539 N N . GLN A 1 186 ? 73.333 7.519 -106.959 1.00 45.12 186 GLN A N 1
ATOM 1540 C CA . GLN A 1 186 ? 72.970 8.486 -107.997 1.00 45.12 186 GLN A CA 1
ATOM 1541 C C . GLN A 1 186 ? 74.197 9.166 -108.630 1.00 45.12 186 GLN A C 1
ATOM 1543 O O . GLN A 1 186 ? 74.346 10.384 -108.600 1.00 45.12 186 GLN A O 1
ATOM 1548 N N . THR A 1 187 ? 75.055 8.374 -109.271 1.00 44.16 187 THR A N 1
ATOM 1549 C CA . THR A 1 187 ? 75.911 8.850 -110.364 1.00 44.16 187 THR A CA 1
ATOM 1550 C C . THR A 1 187 ? 75.785 7.923 -111.564 1.00 44.16 187 THR A C 1
ATOM 1552 O O . THR A 1 187 ? 75.872 6.705 -111.462 1.00 44.16 187 THR A O 1
ATOM 1555 N N . THR A 1 188 ? 75.642 8.569 -112.720 1.00 42.25 188 THR A N 1
ATOM 1556 C CA . THR A 1 188 ? 75.674 8.050 -114.095 1.00 42.25 188 THR A CA 1
ATOM 1557 C C . THR A 1 188 ? 74.377 7.465 -114.673 1.00 42.25 188 THR A C 1
ATOM 1559 O O . THR A 1 188 ? 73.944 6.360 -114.383 1.00 42.25 188 THR A O 1
ATOM 1562 N N . THR A 1 189 ? 73.833 8.257 -115.605 1.00 38.16 189 THR A N 1
ATOM 1563 C CA . THR A 1 189 ? 73.181 7.845 -116.859 1.00 38.16 189 THR A CA 1
ATOM 1564 C C . THR A 1 189 ? 71.884 7.031 -116.792 1.00 38.16 189 THR A C 1
ATOM 1566 O O . THR A 1 189 ? 71.835 5.847 -116.489 1.00 38.16 189 THR A O 1
ATOM 1569 N N . SER A 1 190 ? 70.829 7.722 -117.210 1.00 40.62 190 SER A N 1
ATOM 1570 C CA . SER A 1 190 ? 69.500 7.275 -117.622 1.00 40.62 190 SER A CA 1
ATOM 1571 C C . SER A 1 190 ? 69.450 6.043 -118.537 1.00 40.62 190 SER A C 1
ATOM 1573 O O . SER A 1 190 ? 70.033 6.088 -119.617 1.00 40.62 190 SER A O 1
ATOM 1575 N N . ILE A 1 191 ? 68.603 5.059 -118.188 1.00 40.53 191 ILE A N 1
ATOM 1576 C CA . ILE A 1 191 ? 67.753 4.277 -119.115 1.00 40.53 191 ILE A CA 1
ATOM 1577 C C . ILE A 1 191 ? 66.420 3.960 -118.395 1.00 40.53 191 ILE A C 1
ATOM 1579 O O . ILE A 1 191 ? 66.452 3.441 -117.278 1.00 40.53 191 ILE A O 1
ATOM 1583 N N . PRO A 1 192 ? 65.243 4.255 -118.982 1.00 46.75 192 PRO A N 1
ATOM 1584 C CA . PRO A 1 192 ? 63.956 3.870 -118.413 1.00 46.75 192 PRO A CA 1
ATOM 1585 C C . PRO A 1 192 ? 63.690 2.381 -118.667 1.00 46.75 192 PRO A C 1
ATOM 1587 O O . PRO A 1 192 ? 63.714 1.931 -119.811 1.00 46.75 192 PRO A O 1
ATOM 1590 N N . VAL A 1 193 ? 63.378 1.621 -117.616 1.00 42.34 193 VAL A N 1
ATOM 1591 C CA . VAL A 1 193 ? 62.854 0.255 -117.749 1.00 42.34 193 VAL A CA 1
ATOM 1592 C C . VAL A 1 193 ? 61.395 0.256 -117.313 1.00 42.34 193 VAL A C 1
ATOM 1594 O O . VAL A 1 193 ? 61.072 0.253 -116.128 1.00 42.34 193 VAL A O 1
ATOM 1597 N N . ASN A 1 194 ? 60.507 0.266 -118.306 1.00 44.62 194 ASN A N 1
ATOM 1598 C CA . ASN A 1 194 ? 59.133 -0.184 -118.143 1.00 44.62 194 ASN A CA 1
ATOM 1599 C C . ASN A 1 194 ? 59.158 -1.670 -117.765 1.00 44.62 194 ASN A C 1
ATOM 1601 O O . ASN A 1 194 ? 59.565 -2.500 -118.573 1.00 44.62 194 ASN A O 1
ATOM 1605 N N . MET A 1 195 ? 58.655 -2.017 -116.582 1.00 41.91 195 MET A N 1
ATOM 1606 C CA . MET A 1 195 ? 58.092 -3.342 -116.334 1.00 41.91 195 MET A CA 1
ATOM 1607 C C . MET A 1 195 ? 56.773 -3.188 -115.586 1.00 41.91 195 MET A C 1
ATOM 1609 O O . MET A 1 195 ? 56.719 -2.916 -114.389 1.00 41.91 195 MET A O 1
ATOM 1613 N N . GLN A 1 196 ? 55.695 -3.379 -116.343 1.00 43.00 196 GLN A N 1
ATOM 1614 C CA . GLN A 1 196 ? 54.404 -3.794 -115.820 1.00 43.00 196 GLN A CA 1
ATOM 1615 C C . GLN A 1 196 ? 54.595 -5.039 -114.948 1.00 43.00 196 GLN A C 1
ATOM 1617 O O . GLN A 1 196 ? 55.129 -6.047 -115.404 1.00 43.00 196 GLN A O 1
ATOM 1622 N N . SER A 1 197 ? 54.083 -5.002 -113.722 1.00 38.41 197 SER A N 1
ATOM 1623 C CA . SER A 1 197 ? 53.634 -6.214 -113.046 1.00 38.41 197 SER A CA 1
ATOM 1624 C C . SER A 1 197 ? 52.423 -5.880 -112.194 1.00 38.41 197 SER A C 1
ATOM 1626 O O . SER A 1 197 ? 52.495 -5.415 -111.058 1.00 38.41 197 SER A O 1
ATOM 1628 N N . SER A 1 198 ? 51.275 -6.064 -112.830 1.00 40.97 198 SER A N 1
ATOM 1629 C CA . SER A 1 198 ? 49.963 -6.118 -112.222 1.00 40.97 198 SER A CA 1
ATOM 1630 C C . SER A 1 198 ? 49.885 -7.306 -111.261 1.00 40.97 198 SER A C 1
ATOM 1632 O O . SER A 1 198 ? 49.659 -8.434 -111.691 1.00 40.97 198 SER A O 1
ATOM 1634 N N . TYR A 1 199 ? 49.974 -7.041 -109.961 1.00 40.38 199 TYR A N 1
ATOM 1635 C CA . TYR A 1 199 ? 49.400 -7.919 -108.945 1.00 40.38 199 TYR A CA 1
ATOM 1636 C C . TYR A 1 199 ? 48.376 -7.133 -108.134 1.00 40.38 199 TYR A C 1
ATOM 1638 O O . TYR A 1 199 ? 48.679 -6.487 -107.134 1.00 40.38 199 TYR A O 1
ATOM 1646 N N . LYS A 1 200 ? 47.124 -7.217 -108.598 1.00 39.94 200 LYS A N 1
ATOM 1647 C CA . LYS A 1 200 ? 45.937 -6.978 -107.780 1.00 39.94 200 LYS A CA 1
ATOM 1648 C C . LYS A 1 200 ? 46.021 -7.901 -106.560 1.00 39.94 200 LYS A C 1
ATOM 1650 O O . LYS A 1 200 ? 45.845 -9.109 -106.698 1.00 39.94 200 LYS A O 1
ATOM 1655 N N . ARG A 1 201 ? 46.260 -7.351 -105.368 1.00 40.00 201 ARG A N 1
ATOM 1656 C CA . ARG A 1 201 ? 45.823 -7.995 -104.124 1.00 40.00 201 ARG A CA 1
ATOM 1657 C C . ARG A 1 201 ? 44.481 -7.395 -103.743 1.00 40.00 201 ARG A C 1
ATOM 1659 O O . ARG A 1 201 ? 44.376 -6.208 -103.457 1.00 40.00 201 ARG A O 1
ATOM 1666 N N . MET A 1 202 ? 43.472 -8.250 -103.828 1.00 44.69 202 MET A N 1
ATOM 1667 C CA . MET A 1 202 ? 42.107 -8.007 -103.383 1.00 44.69 202 MET A CA 1
ATOM 1668 C C . MET A 1 202 ? 42.083 -7.670 -101.881 1.00 44.69 202 MET A C 1
ATOM 1670 O O . MET A 1 202 ? 42.920 -8.198 -101.138 1.00 44.69 202 MET A O 1
ATOM 1674 N N . PRO A 1 203 ? 41.122 -6.851 -101.416 1.00 46.53 203 PRO A N 1
ATOM 1675 C CA . PRO A 1 203 ? 40.862 -6.679 -99.996 1.00 46.53 203 PRO A CA 1
ATOM 1676 C C . PRO A 1 203 ? 40.330 -8.000 -99.439 1.00 46.53 203 PRO A C 1
ATOM 1678 O O . PRO A 1 203 ? 39.397 -8.589 -99.985 1.00 46.53 203 PRO A O 1
ATOM 1681 N N . ARG A 1 204 ? 40.952 -8.489 -98.367 1.00 39.75 204 ARG A N 1
ATOM 1682 C CA . ARG A 1 204 ? 40.438 -9.620 -97.603 1.00 39.75 204 ARG A CA 1
ATOM 1683 C C . ARG A 1 204 ? 39.521 -9.069 -96.524 1.00 39.75 204 ARG A C 1
ATOM 1685 O O . ARG A 1 204 ? 39.983 -8.717 -95.444 1.00 39.75 204 ARG A O 1
ATOM 1692 N N . ASP A 1 205 ? 38.236 -9.027 -96.834 1.00 44.16 205 ASP A N 1
ATOM 1693 C CA . ASP A 1 205 ? 37.204 -9.038 -95.812 1.00 44.16 205 ASP A CA 1
ATOM 1694 C C . ASP A 1 205 ? 37.229 -10.402 -95.121 1.00 44.16 205 ASP A C 1
ATOM 1696 O O . ASP A 1 205 ? 37.104 -11.442 -95.770 1.00 44.16 205 ASP A O 1
ATOM 1700 N N . THR A 1 206 ? 37.365 -10.404 -93.798 1.00 44.50 206 THR A N 1
ATOM 1701 C CA . THR A 1 206 ? 36.742 -11.439 -92.969 1.00 44.50 206 THR A CA 1
ATOM 1702 C C . THR A 1 206 ? 36.228 -10.827 -91.665 1.00 44.50 206 THR A C 1
ATOM 1704 O O . THR A 1 206 ? 36.828 -9.880 -91.156 1.00 44.50 206 THR A O 1
ATOM 1707 N N . PRO A 1 207 ? 35.098 -11.341 -91.157 1.00 48.84 207 PRO A N 1
ATOM 1708 C CA . PRO A 1 207 ? 34.200 -10.647 -90.246 1.00 48.84 207 PRO A CA 1
ATOM 1709 C C . PRO A 1 207 ? 34.537 -10.936 -88.779 1.00 48.84 207 PRO A C 1
ATOM 1711 O O . PRO A 1 207 ? 35.149 -11.957 -88.482 1.00 48.84 207 PRO A O 1
ATOM 1714 N N . SER A 1 208 ? 34.054 -10.072 -87.877 1.00 41.38 208 SER A N 1
ATOM 1715 C CA . SER A 1 208 ? 33.616 -10.382 -86.500 1.00 41.38 208 SER A CA 1
ATOM 1716 C C . SER A 1 208 ? 34.052 -9.324 -85.486 1.00 41.38 208 SER A C 1
ATOM 1718 O O . SER A 1 208 ? 35.134 -9.372 -84.906 1.00 41.38 208 SER A O 1
ATOM 1720 N N . SER A 1 209 ? 33.128 -8.420 -85.184 1.00 36.94 209 SER A N 1
ATOM 1721 C CA . SER A 1 209 ? 32.913 -7.945 -83.816 1.00 36.94 209 SER A CA 1
ATOM 1722 C C . SER A 1 209 ? 31.456 -7.526 -83.697 1.00 36.94 209 SER A C 1
ATOM 1724 O O . SER A 1 209 ? 31.097 -6.353 -83.717 1.00 36.94 209 SER A O 1
ATOM 1726 N N . GLN A 1 210 ? 30.593 -8.541 -83.615 1.00 45.94 210 GLN A N 1
ATOM 1727 C CA . GLN A 1 210 ? 29.411 -8.400 -82.779 1.00 45.94 210 GLN A CA 1
ATOM 1728 C C . GLN A 1 210 ? 29.875 -8.177 -81.330 1.00 45.94 210 GLN A C 1
ATOM 1730 O O . GLN A 1 210 ? 30.937 -8.642 -80.931 1.00 45.94 210 GLN A O 1
ATOM 1735 N N . SER A 1 211 ? 29.020 -7.500 -80.566 1.00 51.50 211 SER A N 1
ATOM 1736 C CA . SER A 1 211 ? 29.038 -7.339 -79.108 1.00 51.50 211 SER A CA 1
ATOM 1737 C C . SER A 1 211 ? 30.056 -6.368 -78.504 1.00 51.50 211 SER A C 1
ATOM 1739 O O . SER A 1 211 ? 31.123 -6.778 -78.082 1.00 51.50 211 SER A O 1
ATOM 1741 N N . PHE A 1 212 ? 29.637 -5.109 -78.316 1.00 42.00 212 PHE A N 1
ATOM 1742 C CA . PHE A 1 212 ? 29.823 -4.385 -77.040 1.00 42.00 212 PHE A CA 1
ATOM 1743 C C . PHE A 1 212 ? 28.716 -3.343 -76.750 1.00 42.00 212 PHE A C 1
ATOM 1745 O O . PHE A 1 212 ? 28.886 -2.473 -75.906 1.00 42.00 212 PHE A O 1
ATOM 1752 N N . GLN A 1 213 ? 27.543 -3.448 -77.394 1.00 44.50 213 GLN A N 1
ATOM 1753 C CA . GLN A 1 213 ? 26.360 -2.632 -77.053 1.00 44.50 213 GLN A CA 1
ATOM 1754 C C . GLN A 1 213 ? 25.153 -3.437 -76.533 1.00 44.50 213 GLN A C 1
ATOM 1756 O O . GLN A 1 213 ? 24.179 -2.845 -76.091 1.00 44.50 213 GLN A O 1
ATOM 1761 N N . ALA A 1 214 ? 25.222 -4.773 -76.476 1.00 46.31 214 ALA A N 1
ATOM 1762 C CA . ALA A 1 214 ? 24.090 -5.615 -76.055 1.00 46.31 214 ALA A CA 1
ATOM 1763 C C . ALA A 1 214 ? 24.125 -6.090 -74.581 1.00 46.31 214 ALA A C 1
ATOM 1765 O O . ALA A 1 214 ? 23.279 -6.885 -74.181 1.00 46.31 214 ALA A O 1
ATOM 1766 N N . VAL A 1 215 ? 25.072 -5.623 -73.753 1.00 45.19 215 VAL A N 1
ATOM 1767 C CA . VAL A 1 215 ? 25.175 -6.033 -72.328 1.00 45.19 215 VAL A CA 1
ATOM 1768 C C . VAL A 1 215 ? 24.599 -4.985 -71.359 1.00 45.19 215 VAL A C 1
ATOM 1770 O O . VAL A 1 215 ? 24.331 -5.298 -70.202 1.00 45.19 215 VAL A O 1
ATOM 1773 N N . LEU A 1 216 ? 24.303 -3.765 -71.821 1.00 45.97 216 LEU A N 1
ATOM 1774 C CA . LEU A 1 216 ? 23.765 -2.692 -70.969 1.00 45.97 216 LEU A C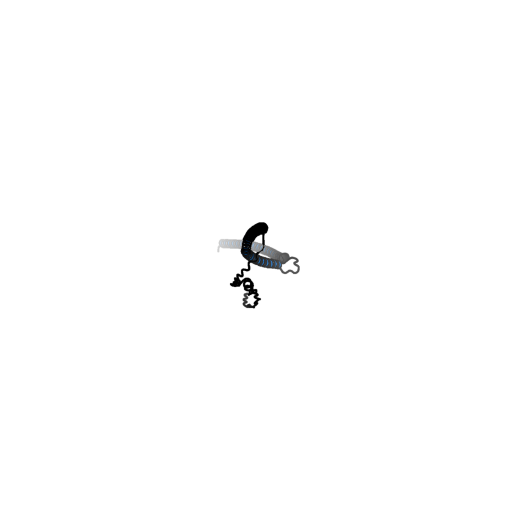A 1
ATOM 1775 C C . LEU A 1 216 ? 22.226 -2.638 -70.884 1.00 45.97 216 LEU A C 1
ATOM 1777 O O . LEU A 1 216 ? 21.704 -1.960 -70.006 1.00 45.97 216 LEU A O 1
ATOM 1781 N N . GLU A 1 217 ? 21.488 -3.405 -71.695 1.00 45.12 217 GLU A N 1
ATOM 1782 C CA . GLU A 1 217 ? 20.008 -3.378 -71.710 1.00 45.12 217 GLU A CA 1
ATOM 1783 C C . GLU A 1 217 ? 19.315 -4.624 -71.117 1.00 45.12 217 GLU A C 1
ATOM 1785 O O . GLU A 1 217 ? 18.136 -4.868 -71.359 1.00 45.12 217 GLU A O 1
ATOM 1790 N N . ARG A 1 218 ? 19.998 -5.415 -70.274 1.00 49.81 218 ARG A N 1
ATOM 1791 C CA . ARG A 1 218 ? 19.377 -6.554 -69.552 1.00 49.81 218 ARG A CA 1
ATOM 1792 C C . ARG A 1 218 ? 19.429 -6.479 -68.023 1.00 49.81 218 ARG A C 1
ATOM 1794 O O . ARG A 1 218 ? 19.456 -7.507 -67.357 1.00 49.81 218 ARG A O 1
ATOM 1801 N N . ARG A 1 219 ? 19.362 -5.274 -67.445 1.00 46.84 219 ARG A N 1
ATOM 1802 C CA . ARG A 1 219 ? 18.901 -5.061 -66.053 1.00 46.84 219 ARG A CA 1
ATOM 1803 C C . ARG A 1 219 ? 18.111 -3.756 -65.915 1.00 46.84 219 ARG A C 1
ATOM 1805 O O . ARG A 1 219 ? 18.466 -2.864 -65.157 1.00 46.84 219 ARG A O 1
ATOM 1812 N N . LYS A 1 220 ? 17.010 -3.653 -66.654 1.00 50.31 220 LYS A N 1
ATOM 1813 C CA . LYS A 1 220 ? 15.886 -2.768 -66.319 1.00 50.31 220 LYS A CA 1
ATOM 1814 C C . LYS A 1 220 ? 14.600 -3.581 -66.365 1.00 50.31 220 LYS A C 1
ATOM 1816 O O . LYS A 1 220 ? 13.774 -3.374 -67.238 1.00 50.31 220 LYS A O 1
ATOM 1821 N N . ILE A 1 221 ? 14.456 -4.538 -65.449 1.00 44.09 221 ILE A N 1
ATOM 1822 C CA . ILE A 1 221 ? 13.148 -5.100 -65.100 1.00 44.09 221 ILE A CA 1
ATOM 1823 C C . ILE A 1 221 ? 13.127 -5.358 -63.591 1.00 44.09 221 ILE A C 1
ATOM 1825 O O . ILE A 1 221 ? 13.886 -6.184 -63.097 1.00 44.09 221 ILE A O 1
ATOM 1829 N N . SER A 1 222 ? 12.221 -4.624 -62.940 1.00 44.16 222 SER A N 1
ATOM 1830 C CA . SER A 1 222 ? 11.443 -4.967 -61.747 1.00 44.16 222 SER A CA 1
ATOM 1831 C C . SER A 1 222 ? 12.185 -5.258 -60.441 1.00 44.16 222 SER A C 1
ATOM 1833 O O . SER A 1 222 ? 12.813 -6.296 -60.277 1.00 44.16 222 SER A O 1
ATOM 1835 N N . LEU A 1 223 ? 11.996 -4.356 -59.479 1.00 39.28 223 LEU A N 1
ATOM 1836 C CA . LEU A 1 223 ? 11.498 -4.703 -58.148 1.00 39.28 223 LEU A CA 1
ATOM 1837 C C . LEU A 1 223 ? 10.836 -3.441 -57.587 1.00 39.28 223 LEU A C 1
ATOM 1839 O O . LEU A 1 223 ? 11.492 -2.556 -57.041 1.00 39.28 223 LEU A O 1
ATOM 1843 N N . ASP A 1 224 ? 9.528 -3.353 -57.822 1.00 45.06 224 ASP A N 1
ATOM 1844 C CA . ASP A 1 22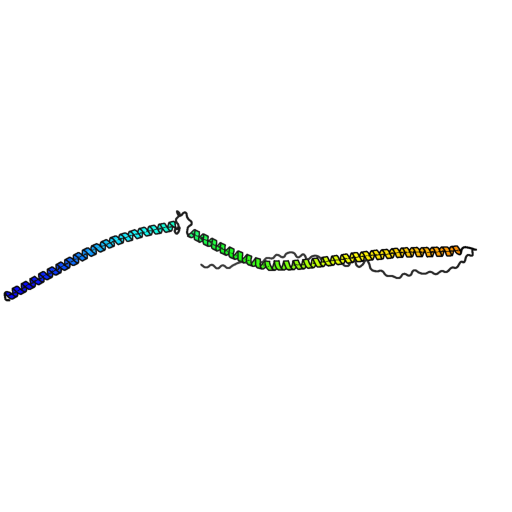4 ? 8.645 -2.473 -57.067 1.00 45.06 224 ASP A CA 1
ATOM 1845 C C . ASP A 1 224 ? 8.689 -2.836 -55.570 1.00 45.06 224 ASP A C 1
ATOM 1847 O O . ASP A 1 224 ? 8.947 -3.992 -55.210 1.00 45.06 224 ASP A O 1
ATOM 1851 N N . PRO A 1 225 ? 8.436 -1.859 -54.683 1.00 56.03 225 PRO A N 1
ATOM 1852 C CA . PRO A 1 225 ? 8.414 -2.062 -53.241 1.00 56.03 225 PRO A CA 1
ATOM 1853 C C . PRO A 1 225 ? 7.128 -2.792 -52.821 1.00 56.03 225 PRO A C 1
ATOM 1855 O O . PRO A 1 225 ? 6.061 -2.493 -53.359 1.00 56.03 225 PRO A O 1
ATOM 1858 N N . PRO A 1 226 ? 7.150 -3.677 -51.808 1.00 52.19 226 PRO A N 1
ATOM 1859 C CA . PRO A 1 226 ? 5.910 -4.122 -51.203 1.00 52.19 226 PRO A CA 1
ATOM 1860 C C . PRO A 1 226 ? 5.397 -3.027 -50.264 1.00 52.19 226 PRO A C 1
ATOM 1862 O O . PRO A 1 226 ? 5.810 -2.906 -49.111 1.00 52.19 226 PRO A O 1
ATOM 1865 N N . SER A 1 227 ? 4.467 -2.228 -50.779 1.00 41.00 227 SER A N 1
ATOM 1866 C CA . SER A 1 227 ? 3.436 -1.573 -49.988 1.00 41.00 227 SER A CA 1
ATOM 1867 C C . SER A 1 227 ? 2.327 -2.588 -49.696 1.00 41.00 227 SER A C 1
ATOM 1869 O O . SER A 1 227 ? 1.571 -2.979 -50.580 1.00 41.00 227 SER A O 1
ATOM 1871 N N . HIS A 1 228 ? 2.191 -2.996 -48.434 1.00 44.12 228 HIS A N 1
ATOM 1872 C CA . HIS A 1 228 ? 0.919 -3.506 -47.932 1.00 44.12 228 HIS A CA 1
ATOM 1873 C C . HIS A 1 228 ? 0.402 -2.583 -46.839 1.00 44.12 228 HIS A C 1
ATOM 1875 O O . HIS A 1 228 ? 0.971 -2.441 -45.757 1.00 44.12 228 HIS A O 1
ATOM 1881 N N . SER A 1 229 ? -0.686 -1.920 -47.208 1.00 39.50 229 SER A N 1
ATOM 1882 C CA . SER A 1 229 ? -1.604 -1.187 -46.367 1.00 39.50 229 SER A CA 1
ATOM 1883 C C . SER A 1 229 ? -2.312 -2.103 -45.371 1.00 39.50 229 SER A C 1
ATOM 1885 O O . SER A 1 229 ? -2.659 -3.243 -45.668 1.00 39.50 229 SER A O 1
ATOM 1887 N N . ALA A 1 230 ? -2.543 -1.512 -44.202 1.00 41.75 230 ALA A N 1
ATOM 1888 C CA . ALA A 1 230 ? -3.642 -1.710 -43.270 1.00 41.75 230 ALA A CA 1
ATOM 1889 C C . ALA A 1 230 ? -4.750 -2.704 -43.668 1.00 41.75 230 ALA A C 1
ATOM 1891 O O . ALA A 1 230 ? -5.411 -2.576 -44.697 1.00 41.75 230 ALA A O 1
ATOM 1892 N N . SER A 1 231 ? -5.065 -3.588 -42.726 1.00 40.03 231 SER A N 1
ATOM 1893 C CA . SER A 1 231 ? -6.410 -4.124 -42.536 1.00 40.03 231 SER A CA 1
ATOM 1894 C C . SER A 1 231 ? -6.733 -3.998 -41.053 1.00 40.03 231 SER A C 1
ATOM 1896 O O . SER A 1 231 ? -6.153 -4.683 -40.213 1.00 40.03 231 SER A O 1
ATOM 1898 N N . ALA A 1 232 ? -7.595 -3.034 -40.746 1.00 42.72 232 ALA A N 1
ATOM 1899 C CA . ALA A 1 232 ? -8.345 -2.982 -39.510 1.00 42.72 232 ALA A CA 1
ATOM 1900 C C . ALA A 1 232 ? -9.613 -3.822 -39.704 1.00 42.72 232 ALA A C 1
ATOM 1902 O O . ALA A 1 232 ? -10.334 -3.601 -40.668 1.00 42.72 232 ALA A O 1
ATOM 1903 N N . ASP A 1 233 ? -9.850 -4.752 -38.788 1.00 41.19 233 ASP A N 1
ATOM 1904 C CA . ASP A 1 233 ? -11.157 -5.271 -38.371 1.00 41.19 233 ASP A CA 1
ATOM 1905 C C . ASP A 1 233 ? -10.891 -5.881 -36.979 1.00 41.19 233 ASP A C 1
ATOM 1907 O O . ASP A 1 233 ? -9.936 -6.628 -36.794 1.00 41.19 233 ASP A O 1
ATOM 1911 N N . GLY A 1 234 ? -11.557 -5.513 -35.887 1.00 41.62 234 GLY A N 1
ATOM 1912 C CA . GLY A 1 234 ? -12.978 -5.221 -35.783 1.00 41.62 234 GLY A CA 1
ATOM 1913 C C . GLY A 1 234 ? -13.691 -6.441 -35.199 1.00 41.62 234 GLY A C 1
ATOM 1914 O O . GLY A 1 234 ? -14.491 -7.062 -35.881 1.00 41.62 234 GLY A O 1
ATOM 1915 N N . SER A 1 235 ? -13.404 -6.819 -33.945 1.00 42.16 235 SER A N 1
ATOM 1916 C CA . SER A 1 235 ? -14.237 -7.798 -33.231 1.00 42.16 235 SER A CA 1
ATOM 1917 C C . SER A 1 235 ? -14.410 -7.412 -31.768 1.00 42.16 235 SER A C 1
ATOM 1919 O O . SER A 1 235 ? -13.568 -7.667 -30.907 1.00 42.16 235 SER A O 1
ATOM 1921 N N . ALA A 1 236 ? -15.549 -6.777 -31.515 1.00 47.94 236 ALA A N 1
ATOM 1922 C CA . ALA A 1 236 ? -16.135 -6.586 -30.206 1.00 47.94 236 ALA A CA 1
ATOM 1923 C C . ALA A 1 236 ? -16.587 -7.936 -29.622 1.00 47.94 236 ALA A C 1
ATOM 1925 O O . ALA A 1 236 ? -17.308 -8.679 -30.279 1.00 47.94 236 ALA A O 1
ATOM 1926 N N . HIS A 1 237 ? -16.228 -8.221 -28.368 1.00 41.25 237 HIS A N 1
ATOM 1927 C CA . HIS A 1 237 ? -16.977 -9.161 -27.530 1.00 41.25 237 HIS A CA 1
ATOM 1928 C C . HIS A 1 237 ? -16.859 -8.799 -26.035 1.00 41.25 237 HIS A C 1
ATOM 1930 O O . HIS A 1 237 ? -15.900 -9.119 -25.342 1.00 41.25 237 HIS A O 1
ATOM 1936 N N . LYS A 1 238 ? -17.890 -8.108 -25.553 1.00 48.59 238 LYS A N 1
ATOM 1937 C CA . LYS A 1 238 ? -18.534 -8.211 -24.226 1.00 48.59 238 LYS A CA 1
ATOM 1938 C C . LYS A 1 238 ? -20.045 -8.331 -24.541 1.00 48.59 238 LYS A C 1
ATOM 1940 O O . LYS A 1 238 ? -20.399 -7.840 -25.617 1.00 48.59 238 LYS A O 1
ATOM 1945 N N . PRO A 1 239 ? -20.951 -8.890 -23.698 1.00 56.38 239 PRO A N 1
ATOM 1946 C CA . PRO A 1 239 ? -20.964 -8.802 -22.225 1.00 56.38 239 PRO A CA 1
ATOM 1947 C C . PRO A 1 239 ? -21.583 -10.020 -21.461 1.00 56.38 239 PRO A C 1
ATOM 1949 O O . PRO A 1 239 ? -21.936 -11.026 -22.065 1.00 56.38 239 PRO A O 1
ATOM 1952 N N . TYR A 1 240 ? -21.767 -9.831 -20.136 1.00 42.53 240 TYR A N 1
ATOM 1953 C CA . TYR A 1 240 ? -22.519 -10.613 -19.115 1.00 42.53 240 TYR A CA 1
ATOM 1954 C C . TYR A 1 240 ? -21.840 -11.906 -18.623 1.00 42.53 240 TYR A C 1
ATOM 1956 O O . TYR A 1 240 ? -21.361 -12.692 -19.422 1.00 42.53 240 TYR A O 1
ATOM 1964 N N . PHE A 1 241 ? -21.640 -12.167 -17.323 1.00 47.28 241 PHE A N 1
ATOM 1965 C CA . PHE A 1 241 ? -22.496 -12.093 -16.118 1.00 47.28 241 PHE A CA 1
ATOM 1966 C C . PHE A 1 241 ? -21.689 -11.494 -14.933 1.00 47.28 241 PHE A C 1
ATOM 1968 O O . PHE A 1 241 ? -20.481 -11.687 -14.886 1.00 47.28 241 PHE A O 1
ATOM 1975 N N . SER A 1 242 ? -22.166 -10.666 -13.994 1.00 45.91 242 SER A N 1
ATOM 1976 C CA . SER A 1 242 ? -23.357 -10.652 -13.122 1.00 45.91 242 SER A CA 1
ATOM 1977 C C . SER A 1 242 ? -23.550 -11.897 -12.253 1.00 45.91 242 SER A C 1
ATOM 1979 O O . SER A 1 242 ? -24.271 -12.809 -12.637 1.00 45.91 242 SER A O 1
ATOM 1981 N N . THR A 1 243 ? -23.004 -11.859 -11.036 1.00 50.75 243 THR A N 1
ATOM 1982 C CA . THR A 1 243 ? -23.653 -12.474 -9.869 1.00 50.75 243 THR A CA 1
ATOM 1983 C C . THR A 1 243 ? -23.338 -11.651 -8.630 1.00 50.75 243 THR A C 1
ATOM 1985 O O . THR A 1 243 ? -22.192 -11.542 -8.200 1.00 50.75 243 THR A O 1
ATOM 1988 N N . ALA A 1 244 ? -24.399 -11.047 -8.107 1.00 52.00 244 ALA A N 1
ATOM 1989 C CA . ALA A 1 244 ? -24.506 -10.533 -6.760 1.00 52.00 244 ALA A CA 1
ATOM 1990 C C . ALA A 1 244 ? -24.721 -11.694 -5.779 1.00 52.00 244 ALA A C 1
ATOM 1992 O O . ALA A 1 244 ? -25.448 -12.624 -6.109 1.00 52.00 244 ALA A O 1
ATOM 1993 N N . HIS A 1 245 ? -24.152 -11.585 -4.583 1.00 49.03 245 HIS A N 1
ATOM 1994 C CA . HIS A 1 245 ? -24.678 -12.099 -3.312 1.00 49.03 245 HIS A CA 1
ATOM 1995 C C . HIS A 1 245 ? -24.063 -11.197 -2.229 1.00 49.03 245 HIS A C 1
ATOM 1997 O O . HIS A 1 245 ? -22.854 -10.981 -2.242 1.00 49.03 245 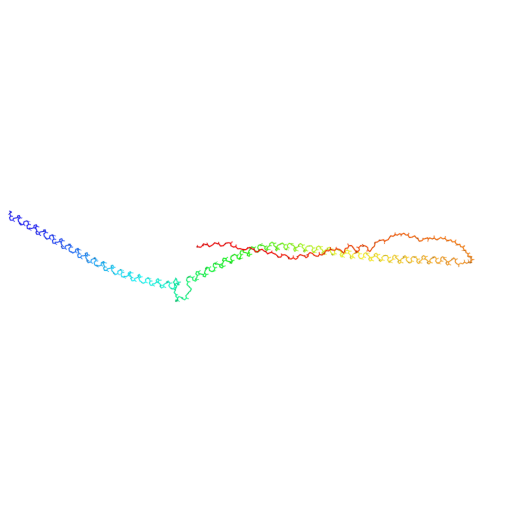HIS A O 1
ATOM 2003 N N . SER A 1 246 ? -24.881 -10.348 -1.598 1.00 52.53 246 SER A N 1
ATOM 2004 C CA . SER A 1 246 ? -25.648 -10.604 -0.360 1.00 52.53 246 SER A CA 1
ATOM 2005 C C . SER A 1 246 ? -24.763 -10.519 0.873 1.00 52.53 246 SER A C 1
ATOM 2007 O O . SER A 1 246 ? -23.893 -11.397 1.026 1.00 52.53 246 SER A O 1
#

=== Feature glossary ===
The record interleaves many kinds of information about one protein. Here is each kind framed as the question it answers.

Q: What known structures does this most resemble?
A: Structural nearest neighbors (via Foldseek easy-search vs the PDB). Reported per hit: target PDB id, E-value, and alignment TM-score. A TM-score above ~0.5 is the conventional threshold for 'same fold'.

Q: Where is each backbone atom in 3D?
A: The mmCIF table is the protein's shape written out atom by atom. For each backbone N, Cα, C, and carbonyl O, it records an (x, y, z) coordinate triple in Å plus the residue type, chain letter, and residue number.

Q: What are the backbone torsion angles?
A: The φ/ψ torsion pair specifies the backbone conformation at each residue. φ rotates about the N–Cα bond, ψ about the Cα–C bond. Steric clashes forbid most of the (φ, ψ) plane — the allowed regions (α-helix basin, β-sheet basin, left-handed helix) are the Ramachandran-allowed regions.

Q: Which residues are buried vs exposed?
A: Solvent-accessible surface area (SASA) is the area in Å² traced out by the centre of a 1.4 Å probe sphere (a water molecule) rolled over the protein's van der Waals surface (Shrake–Rupley / Lee–Richards construction). Buried residues have near-zero SASA; fully exposed residues can exceed 200 Å². The total SASA scales roughly with the number of surface residues.

Q: How confident is the AlphaFold model at each residue?
A: pLDDT is the predicted lDDT-Cα score: AlphaFold's confidence that the local environment of each residue (all inter-atomic distances within 15 Å) is correctly placed. It is a per-residue number between 0 and 100, with higher meaning more reliable.

Q: What does the local fold look like, residue by residue?
A: 3Di is Foldseek's structural alphabet. Each residue is assigned one of twenty discrete states based on how its Cα sits relative to its spatial (not sequential) neighbors. Aligning 3Di strings finds structural homologs roughly as well as full 3D superposition, but orders of magnitude faster.

Q: How big and how compact is the whole molecule?
A: Radius of gyration (Rg) is the root-mean-square distance of Cα atoms from their centroid — a single number for overall size and compactness. A globular domain of N residues has Rg ≈ 2.2·N^0.38 Å; an extended or disordered chain has a much larger Rg. The Cα contact count is the number of residue pairs whose Cα atoms are within 8 Å and are more than four positions apart in sequence — a standard proxy for tertiary packing density. The bounding box is the smallest axis-aligned box enclosing all Cα atoms.

Q: Which residues are in helices, strands, or loops?
A: DSSP 8-state secondary structure assigns each residue one of H (α-helix), G (3₁₀-helix), I (π-helix), E (extended β-strand), B (isolated β-bridge), T (hydrogen-bonded turn), S (bend), or '-' (coil). The assignment is computed from backbone hydrogen-bond geometry via the Kabsch–Sander algorithm.

Q: How mobile is each atom in the crystal?
A: Crystallographic B-factors measure how much each atom's electron density is smeared out, in Å². They rise in mobile loops and surface residues and fall in the buried interior. In AlphaFold models this column is repurposed to hold pLDDT instead.

Q: What if only a Cα trace is available?
A: P-SEA three-state annotation labels each residue as helix, strand, or coil based purely on the geometry of the Cα trace. It serves as a fallback when the full backbone (and thus DSSP) is unavailable.

Q: What family and function is it annotated with?
A: Database cross-references. InterPro integrates a dozen domain/family signature databases into unified entries with residue-range hits. GO terms attach function/process/location labels with evidence codes. CATH codes position the fold in a four-level structural taxonomy. Organism is the NCBI-taxonomy species name.

Q: Are the domains correctly placed relative to each other?
A: Predicted Aligned Error (PAE) is an AlphaFold confidence matrix: entry (i, j) is the expected error in the position of residue j, in ångströms, when the prediction is superimposed on the true structure at residue i. Low PAE within a block of residues means that block is internally rigid and well-predicted; high PAE between two blocks means their relative placement is uncertain even if each block individually is confident.

Q: What do the diagnostic plots show?
A: Three diagnostic plots accompany the record. The Cα contact map visualizes the tertiary structure as a 2D adjacency matrix (8 Å cutoff, sequence-local contacts suppressed). The Ramachandran plot shows the distribution of backbone (φ, ψ) torsions, with points in the α and β basins reflecting secondary structure content. The PAE plot shows AlphaFold's inter-residue confidence as a color matrix.

Q: What is the amino-acid chain?
A: Primary structure: the covalent order of the twenty standard amino acids along the backbone. Two proteins with the same sequence will (almost always) fold to the same structure; two with 30% identity often share a fold but not the details.

Q: What do the rendered images show?
A: The six renders are orthographic views along the three Cartesian axes in both directions. Representation (cartoon, sticks, or surface) and color scheme (sequence-rainbow or by-chain) vary across proteins so the training set covers all the common visualization conventions.